Protein AF-A0A842XDJ3-F1 (afdb_monomer)

Sequence (202 aa):
MRFAGYLVPLVQSLPPLGVWTGLMTLPFATYLIMMFTNLPVNLTSALSEFFVPFLILEKTFVTIGLLILVYSVAYLRIKKKEGLVTSGPYRLVRHPQYLGMILSTLGFTSWSVWILNNTFGIGFLSPSQTIGVWFIELFAYTLFAHTEELFLSRSYGETFENYKSQVPLLIPFFKTNRKDLNVLVSILIPAILLFVLINVQV

pLDDT: mean 89.69, std 8.46, range [53.41, 97.94]

Solvent-accessible surface area (backbone atoms only — not comparable to full-atom values): 10673 Å² total; per-residue (Å²): 113,79,70,58,67,74,52,56,60,38,74,37,52,29,49,55,55,34,63,44,97,53,58,36,29,38,38,33,50,58,50,51,54,52,35,65,73,46,65,65,58,21,52,55,36,22,52,52,59,65,68,44,97,60,66,58,67,33,50,48,32,27,52,53,10,47,51,41,22,54,52,32,50,55,50,46,67,69,43,48,83,82,44,91,73,58,61,76,60,34,50,50,10,65,37,37,40,56,38,9,46,53,34,21,51,45,15,33,38,40,48,30,34,48,42,47,73,78,45,97,24,57,49,75,49,55,57,70,52,42,53,50,52,50,53,52,49,51,51,50,47,54,50,51,52,51,55,49,50,57,52,44,40,72,76,47,40,68,66,38,52,57,50,55,76,73,28,19,60,50,47,66,90,60,68,61,93,48,70,69,58,43,54,48,50,56,48,50,53,59,51,51,50,45,52,48,57,53,58,72,74,108

Structure (mmCIF, N/CA/C/O backbone):
data_AF-A0A842XDJ3-F1
#
_entry.id   AF-A0A842XDJ3-F1
#
loop_
_atom_site.group_PDB
_atom_site.id
_atom_site.type_symbol
_atom_site.label_atom_id
_atom_site.label_alt_id
_atom_site.label_comp_id
_atom_site.label_asym_id
_atom_site.label_entity_id
_atom_site.label_seq_id
_atom_site.pdbx_PDB_ins_code
_atom_site.Cartn_x
_atom_site.Cartn_y
_atom_site.Cartn_z
_atom_site.occupancy
_atom_site.B_iso_or_equiv
_atom_site.auth_seq_id
_atom_site.auth_comp_id
_atom_site.auth_asym_id
_atom_site.auth_atom_id
_atom_site.pdbx_PDB_model_num
ATOM 1 N N . MET A 1 1 ? 5.290 4.015 16.081 1.00 53.41 1 MET A N 1
ATOM 2 C CA . MET A 1 1 ? 5.106 2.943 15.073 1.00 53.41 1 MET A CA 1
ATOM 3 C C . MET A 1 1 ? 4.365 3.403 13.816 1.00 53.41 1 MET A C 1
ATOM 5 O O . MET A 1 1 ? 4.856 3.113 12.740 1.00 53.41 1 MET A O 1
ATOM 9 N N . ARG A 1 2 ? 3.272 4.186 13.900 1.00 61.12 2 ARG A N 1
ATOM 10 C CA . ARG A 1 2 ? 2.513 4.665 12.714 1.00 61.12 2 ARG A CA 1
ATOM 11 C C . ARG A 1 2 ? 3.337 5.308 11.592 1.00 61.12 2 ARG A C 1
ATOM 13 O O . ARG A 1 2 ? 3.051 5.058 10.432 1.00 61.12 2 ARG A O 1
ATOM 20 N N . PHE A 1 3 ? 4.348 6.111 11.929 1.00 63.91 3 PHE A N 1
ATOM 21 C CA . PHE A 1 3 ? 5.202 6.769 10.932 1.00 63.91 3 PHE A CA 1
ATOM 22 C C . PHE A 1 3 ? 6.067 5.792 10.128 1.00 63.91 3 PHE A C 1
ATOM 24 O O . PHE A 1 3 ? 6.252 6.011 8.939 1.00 63.91 3 PHE A O 1
ATOM 31 N N . ALA A 1 4 ? 6.533 4.696 10.737 1.00 73.75 4 ALA A N 1
ATOM 32 C CA . ALA A 1 4 ? 7.402 3.733 10.062 1.00 73.75 4 ALA A CA 1
ATOM 33 C C . ALA A 1 4 ? 6.695 3.048 8.881 1.00 73.75 4 ALA A C 1
ATOM 35 O O . ALA A 1 4 ? 7.299 2.868 7.832 1.00 73.75 4 ALA A O 1
ATOM 36 N N . GLY A 1 5 ? 5.393 2.759 9.007 1.00 76.38 5 GLY A N 1
ATOM 37 C CA . GLY A 1 5 ? 4.607 2.146 7.930 1.00 76.38 5 GLY A CA 1
ATOM 38 C C . GLY A 1 5 ? 4.506 2.993 6.657 1.00 76.38 5 GLY A C 1
ATOM 39 O O . GLY A 1 5 ? 4.431 2.438 5.565 1.00 76.38 5 GLY A O 1
ATOM 40 N N . TYR A 1 6 ? 4.550 4.323 6.770 1.00 82.38 6 TYR A N 1
ATOM 41 C CA . TYR A 1 6 ? 4.538 5.212 5.600 1.00 82.38 6 TYR A CA 1
ATOM 42 C C . TYR A 1 6 ? 5.900 5.312 4.909 1.00 82.38 6 TYR A C 1
ATOM 44 O O . TYR A 1 6 ? 5.962 5.748 3.767 1.00 82.38 6 TYR A O 1
ATOM 52 N N . LEU A 1 7 ? 6.976 4.910 5.590 1.00 85.56 7 LEU A N 1
ATOM 53 C CA . LEU A 1 7 ? 8.324 4.896 5.023 1.00 85.56 7 LEU A CA 1
ATOM 54 C C . LEU A 1 7 ? 8.622 3.596 4.274 1.00 85.56 7 LEU A C 1
ATOM 56 O O . LEU A 1 7 ? 9.519 3.583 3.444 1.00 85.56 7 LEU A O 1
ATOM 60 N N . VAL A 1 8 ? 7.874 2.521 4.543 1.00 87.25 8 VAL A N 1
ATOM 61 C CA . VAL A 1 8 ? 8.094 1.206 3.920 1.00 87.25 8 VAL A CA 1
ATOM 62 C C . VAL A 1 8 ? 8.135 1.263 2.389 1.00 87.25 8 VAL A C 1
ATOM 64 O O . VAL A 1 8 ? 9.105 0.752 1.846 1.00 87.25 8 VAL A O 1
ATOM 67 N N . PRO A 1 9 ? 7.222 1.944 1.669 1.00 87.25 9 PRO A N 1
ATOM 68 C CA . PRO A 1 9 ? 7.266 1.931 0.208 1.00 87.25 9 PRO A CA 1
ATOM 69 C C . PRO A 1 9 ? 8.468 2.675 -0.364 1.00 87.25 9 PRO A C 1
ATOM 71 O O . PRO A 1 9 ? 8.727 2.580 -1.553 1.00 87.25 9 PRO A O 1
ATOM 74 N N . LEU A 1 10 ? 9.205 3.456 0.436 1.00 86.81 10 LEU A N 1
ATOM 75 C CA . LEU A 1 10 ? 10.332 4.245 -0.064 1.00 86.81 10 LEU A CA 1
ATOM 76 C C . LEU A 1 10 ? 11.457 3.376 -0.642 1.00 86.81 10 LEU A C 1
ATOM 78 O O . LEU A 1 10 ? 12.214 3.859 -1.486 1.00 86.81 10 LEU A O 1
ATOM 82 N N . VAL A 1 11 ? 11.555 2.115 -0.207 1.00 85.44 11 VAL A N 1
ATOM 83 C CA . VAL A 1 11 ? 12.503 1.132 -0.751 1.00 85.44 11 VAL A CA 1
ATOM 84 C C . VAL A 1 11 ? 11.944 0.356 -1.946 1.00 85.44 11 VAL A C 1
ATOM 86 O O . VAL A 1 11 ? 12.688 -0.379 -2.594 1.00 85.44 11 VAL A O 1
ATOM 89 N N . GLN A 1 12 ? 10.657 0.524 -2.255 1.00 88.69 12 GLN A N 1
ATOM 90 C CA . GLN A 1 12 ? 9.998 -0.158 -3.355 1.00 88.69 12 GLN A CA 1
ATOM 91 C C . GLN A 1 12 ? 10.554 0.302 -4.703 1.00 88.69 12 GLN A C 1
ATOM 93 O O . GLN A 1 12 ? 10.873 1.476 -4.894 1.00 88.69 12 GLN A O 1
ATOM 98 N N . SER A 1 13 ? 10.616 -0.618 -5.662 1.00 86.25 13 SER A N 1
ATOM 99 C CA . SER A 1 13 ? 10.925 -0.302 -7.052 1.00 86.25 13 SER A CA 1
ATOM 100 C C . SER A 1 13 ? 9.701 0.282 -7.765 1.00 86.25 13 SER A C 1
ATOM 102 O O . SER A 1 13 ? 8.678 -0.394 -7.906 1.00 86.25 13 SER A O 1
ATOM 104 N N . LEU A 1 14 ? 9.813 1.524 -8.234 1.00 86.88 14 LEU A N 1
ATOM 105 C CA . LEU A 1 14 ? 8.808 2.176 -9.061 1.00 86.88 14 LEU A CA 1
ATOM 106 C C . LEU A 1 14 ? 9.125 2.078 -10.557 1.00 86.88 14 LEU A C 1
ATOM 108 O O . LEU A 1 14 ? 10.300 2.175 -10.940 1.00 86.88 14 LEU A O 1
ATOM 112 N N . PRO A 1 15 ? 8.074 1.976 -11.394 1.00 83.88 15 PRO A N 1
ATOM 113 C CA . PRO A 1 15 ? 8.208 2.099 -12.834 1.00 83.88 15 PRO A CA 1
ATOM 114 C C . PRO A 1 15 ? 8.639 3.528 -13.225 1.00 83.88 15 PRO A C 1
ATOM 116 O O . PRO A 1 15 ? 8.464 4.473 -12.444 1.00 83.88 15 PRO A O 1
ATOM 119 N N . PRO A 1 16 ? 9.192 3.699 -14.436 1.00 75.44 16 PRO A N 1
ATOM 120 C CA . PRO A 1 16 ? 9.552 4.991 -14.997 1.00 75.44 16 PRO A CA 1
ATOM 121 C C . PRO A 1 16 ? 8.271 5.775 -15.271 1.00 75.44 16 PRO A C 1
ATOM 123 O O . PRO A 1 16 ? 7.601 5.553 -16.269 1.00 75.44 16 PRO A O 1
ATOM 126 N N . LEU A 1 17 ? 7.883 6.617 -14.315 1.00 77.50 17 LEU A N 1
ATOM 127 C CA . LEU A 1 17 ? 6.675 7.437 -14.366 1.00 77.50 17 LEU A CA 1
ATOM 128 C C . LEU A 1 17 ? 7.057 8.900 -14.588 1.00 77.50 17 LEU A C 1
ATOM 130 O O . LEU A 1 17 ? 7.249 9.646 -13.632 1.00 77.50 17 LEU A O 1
ATOM 134 N N . GLY A 1 18 ? 7.210 9.317 -15.841 1.00 67.69 18 GLY A N 1
ATOM 135 C CA . GLY A 1 18 ? 7.363 10.707 -16.282 1.00 67.69 18 GLY A CA 1
ATOM 136 C C . GLY A 1 18 ? 8.657 11.421 -15.906 1.00 67.69 18 GLY A C 1
ATOM 137 O O . GLY A 1 18 ? 9.062 12.368 -16.577 1.00 67.69 18 GLY A O 1
ATOM 138 N N . VAL A 1 19 ? 9.321 10.986 -14.841 1.00 69.50 19 VAL A N 1
ATOM 139 C CA . VAL A 1 19 ? 10.596 11.524 -14.368 1.00 69.50 19 VAL A CA 1
ATOM 140 C C . VAL A 1 19 ? 11.719 11.217 -15.359 1.00 69.50 19 VAL A C 1
ATOM 142 O O . VAL A 1 19 ? 12.646 12.011 -15.513 1.00 69.50 19 VAL A O 1
ATOM 145 N N . TRP A 1 20 ? 11.635 10.078 -16.044 1.00 70.50 20 TRP A N 1
ATOM 146 C CA . TRP A 1 20 ? 12.474 9.773 -17.192 1.00 70.50 20 TRP A CA 1
ATOM 147 C C . TRP A 1 20 ? 11.760 8.775 -18.106 1.00 70.50 20 TRP A C 1
ATOM 149 O O . TRP A 1 20 ? 11.010 7.921 -17.647 1.00 70.50 20 TRP A O 1
ATOM 159 N N . THR A 1 21 ? 12.033 8.860 -19.402 1.00 59.50 21 THR A N 1
ATOM 160 C CA . THR A 1 21 ? 11.384 8.063 -20.455 1.00 59.50 21 THR A CA 1
ATOM 161 C C . THR A 1 21 ? 12.060 6.707 -20.704 1.00 59.50 21 THR A C 1
ATOM 163 O O . THR A 1 21 ? 11.901 6.105 -21.765 1.00 59.50 21 THR A O 1
ATOM 166 N N . GLY A 1 22 ? 12.886 6.234 -19.770 1.00 59.31 22 GLY A N 1
ATOM 167 C CA . GLY A 1 22 ? 13.717 5.044 -19.950 1.00 59.31 22 GLY A CA 1
ATOM 168 C C . GLY A 1 22 ? 13.101 3.800 -19.328 1.00 59.31 22 GLY A C 1
ATOM 1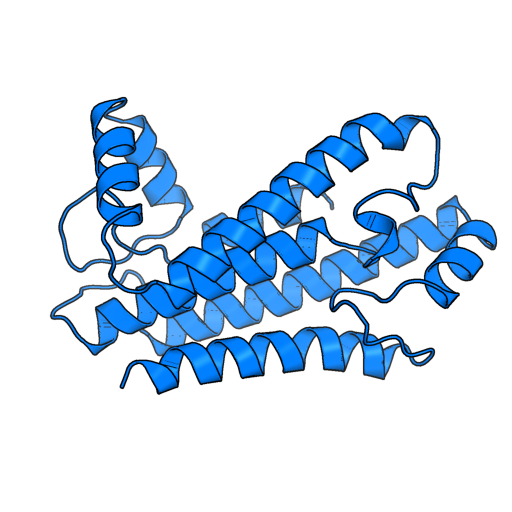69 O O . GLY A 1 22 ? 12.313 3.879 -18.402 1.00 59.31 22 GLY A O 1
ATOM 170 N N . LEU A 1 23 ? 13.541 2.628 -19.769 1.00 64.19 23 LEU A N 1
ATOM 171 C CA . LEU A 1 23 ? 13.050 1.322 -19.315 1.00 64.19 23 LEU A CA 1
ATOM 172 C C . LEU A 1 23 ? 13.548 0.920 -17.910 1.00 64.19 23 LEU A C 1
ATOM 174 O O . LEU A 1 23 ? 13.589 -0.255 -17.565 1.00 64.19 23 LEU A O 1
ATOM 178 N N . MET A 1 24 ? 14.018 1.870 -17.106 1.00 73.88 24 MET A N 1
ATOM 179 C CA . MET A 1 24 ? 14.641 1.540 -15.827 1.00 73.88 24 MET A CA 1
ATOM 180 C C . MET A 1 24 ? 13.575 1.404 -14.730 1.00 73.88 24 MET A C 1
ATOM 182 O O . MET A 1 24 ? 12.432 1.820 -14.909 1.00 73.88 24 MET A O 1
ATOM 186 N N . THR A 1 25 ? 13.948 0.910 -13.559 1.00 83.50 25 THR A N 1
ATOM 187 C CA . THR A 1 25 ? 13.126 1.068 -12.351 1.00 83.50 25 THR A CA 1
ATOM 188 C C . THR A 1 25 ? 13.978 1.656 -11.237 1.00 83.50 25 THR A C 1
ATOM 190 O O . THR A 1 25 ? 15.181 1.396 -11.174 1.00 83.50 25 THR A O 1
ATOM 193 N N . LEU A 1 26 ? 13.382 2.466 -10.360 1.00 85.12 26 LEU A N 1
ATOM 194 C CA . LEU A 1 26 ? 14.111 3.200 -9.318 1.00 85.12 26 LEU A CA 1
ATOM 195 C C . LEU A 1 26 ? 13.483 3.000 -7.936 1.00 85.12 26 LEU A C 1
ATOM 197 O O . LEU A 1 26 ? 12.271 2.811 -7.849 1.00 85.12 26 LEU A O 1
ATOM 201 N N . PRO A 1 27 ? 14.263 3.090 -6.842 1.00 88.19 27 PRO A N 1
ATOM 202 C CA . PRO A 1 27 ? 13.694 3.186 -5.503 1.00 88.19 27 PRO A CA 1
ATOM 203 C C . PRO A 1 27 ? 12.720 4.365 -5.411 1.00 88.19 27 PRO A C 1
ATOM 205 O O . PRO A 1 27 ? 13.050 5.474 -5.848 1.00 88.19 27 PRO A O 1
ATOM 208 N N . PHE A 1 28 ? 11.560 4.176 -4.785 1.00 88.19 28 PHE A N 1
ATOM 209 C CA . PHE A 1 28 ? 10.536 5.215 -4.676 1.00 88.19 28 PHE A CA 1
ATOM 210 C C . PHE A 1 28 ? 11.077 6.504 -4.034 1.00 88.19 28 PHE A C 1
ATOM 212 O O . PHE A 1 28 ? 10.764 7.601 -4.492 1.00 88.19 28 PHE A O 1
ATOM 219 N N . ALA A 1 29 ? 11.965 6.404 -3.039 1.00 87.12 29 ALA A N 1
ATOM 220 C CA . ALA A 1 29 ? 12.640 7.573 -2.467 1.00 87.12 29 ALA A CA 1
ATOM 221 C C . ALA A 1 29 ? 13.355 8.426 -3.529 1.00 87.12 29 ALA A C 1
ATOM 223 O O . ALA A 1 29 ? 13.205 9.648 -3.559 1.00 87.12 29 ALA A O 1
ATOM 224 N N . THR A 1 30 ? 14.114 7.779 -4.415 1.00 86.12 30 THR A N 1
ATOM 225 C CA . THR A 1 30 ? 14.860 8.469 -5.475 1.00 86.12 30 THR A CA 1
ATOM 226 C C . THR A 1 30 ? 13.928 9.037 -6.537 1.00 86.12 30 THR A C 1
ATOM 228 O O . THR A 1 30 ? 14.114 10.176 -6.957 1.00 86.12 30 THR A O 1
ATOM 231 N N . TYR A 1 31 ? 12.867 8.302 -6.885 1.00 88.44 31 TYR A N 1
ATOM 232 C CA . TYR A 1 31 ? 11.817 8.788 -7.772 1.00 88.44 31 TYR A CA 1
ATOM 233 C C . TYR A 1 31 ? 11.172 10.069 -7.236 1.00 88.44 31 TYR A C 1
ATOM 235 O O . TYR A 1 31 ? 11.008 11.024 -7.987 1.00 88.44 31 TYR A O 1
ATOM 243 N N . LEU A 1 32 ? 10.851 10.130 -5.937 1.00 88.44 32 LEU A N 1
ATOM 244 C CA . LEU A 1 32 ? 10.284 11.336 -5.332 1.00 88.44 32 LEU A CA 1
ATOM 245 C C . LEU A 1 32 ? 11.253 12.512 -5.421 1.00 88.44 32 LEU A C 1
ATOM 247 O O . LEU A 1 32 ? 10.845 13.591 -5.833 1.00 88.44 32 LEU A O 1
ATOM 251 N N . ILE A 1 33 ? 12.532 12.312 -5.092 1.00 88.69 33 ILE A N 1
ATOM 252 C CA . ILE A 1 33 ? 13.540 13.376 -5.211 1.00 88.69 33 ILE A CA 1
ATOM 253 C C . ILE A 1 33 ? 13.553 13.921 -6.638 1.00 88.69 33 ILE A C 1
ATOM 255 O O . ILE A 1 33 ? 13.407 15.125 -6.830 1.00 88.69 33 ILE A O 1
ATOM 259 N N . MET A 1 34 ? 13.653 13.038 -7.632 1.00 87.50 34 MET A N 1
ATOM 260 C CA . MET A 1 34 ? 13.671 13.436 -9.035 1.00 87.50 34 MET A CA 1
ATOM 261 C C . MET A 1 34 ? 12.347 14.068 -9.487 1.00 87.50 34 MET A C 1
ATOM 263 O O . MET A 1 34 ? 12.364 15.016 -10.259 1.00 87.50 34 MET A O 1
ATOM 267 N N . MET A 1 35 ? 11.194 13.623 -8.984 1.00 88.31 35 MET A N 1
ATOM 268 C CA . MET A 1 35 ? 9.903 14.263 -9.254 1.00 88.31 35 MET A CA 1
ATOM 269 C C . MET A 1 35 ? 9.929 15.747 -8.867 1.00 88.31 35 MET A C 1
ATOM 271 O O . MET A 1 35 ? 9.471 16.590 -9.635 1.00 88.31 35 MET A O 1
ATOM 275 N N . PHE A 1 36 ? 10.517 16.074 -7.712 1.00 89.50 36 PHE A N 1
ATOM 276 C CA . PHE A 1 36 ? 10.581 17.443 -7.202 1.00 89.50 36 PHE A CA 1
ATOM 277 C C . PHE A 1 36 ? 11.677 18.313 -7.835 1.00 89.50 36 PHE A C 1
ATOM 279 O O . PHE A 1 36 ? 11.596 19.533 -7.699 1.00 89.50 36 PHE A O 1
ATOM 286 N N . THR A 1 37 ? 12.674 17.750 -8.533 1.00 89.94 37 THR A N 1
ATOM 287 C CA . THR A 1 37 ? 13.761 18.565 -9.113 1.00 89.94 37 THR A CA 1
ATOM 288 C C . THR A 1 37 ? 13.304 19.446 -10.273 1.00 89.94 37 THR A C 1
ATOM 290 O O . THR A 1 37 ? 13.791 20.564 -10.390 1.00 89.94 37 THR A O 1
ATOM 293 N N . ASN A 1 38 ? 12.364 18.978 -11.102 1.00 87.38 38 ASN A N 1
ATOM 294 C CA . ASN A 1 38 ? 11.891 19.694 -12.295 1.00 87.38 38 ASN A CA 1
ATOM 295 C C . ASN A 1 38 ? 10.358 19.775 -12.348 1.00 87.38 38 ASN A C 1
ATOM 297 O O . ASN A 1 38 ? 9.719 19.398 -13.335 1.00 87.38 38 ASN A O 1
ATOM 301 N N . LEU A 1 39 ? 9.739 20.270 -11.277 1.00 87.31 39 LEU A N 1
ATOM 302 C CA . LEU A 1 39 ? 8.317 20.616 -11.309 1.00 87.31 39 LEU A CA 1
ATOM 303 C C . LEU A 1 39 ? 8.078 21.906 -12.121 1.00 87.31 39 LEU A C 1
ATOM 305 O O . LEU A 1 39 ? 8.886 22.829 -12.032 1.00 87.31 39 LEU A O 1
ATOM 309 N N . PRO A 1 40 ? 6.970 22.015 -12.885 1.00 90.56 40 PRO A N 1
ATOM 310 C CA . PRO A 1 40 ? 5.861 21.060 -12.995 1.00 90.56 40 PRO A CA 1
ATOM 311 C C . PRO A 1 40 ? 6.055 19.970 -14.064 1.00 90.56 40 PRO A C 1
ATOM 313 O O . PRO A 1 40 ? 5.217 19.078 -14.161 1.00 90.56 40 PRO A O 1
ATOM 316 N N . VAL A 1 41 ? 7.135 20.025 -14.850 1.00 88.94 41 VAL A N 1
ATOM 317 C CA . VAL A 1 41 ? 7.346 19.178 -16.039 1.00 88.94 41 VAL A CA 1
ATOM 318 C C . VAL A 1 41 ? 7.275 17.687 -15.704 1.00 88.94 41 VAL A C 1
ATOM 320 O O . VAL A 1 41 ? 6.526 16.958 -16.353 1.00 88.94 41 VAL A O 1
ATOM 323 N N . ASN A 1 42 ? 7.971 17.251 -14.650 1.00 88.94 42 ASN A N 1
ATOM 324 C CA . ASN A 1 42 ? 7.990 15.841 -14.236 1.00 88.94 42 ASN A CA 1
ATOM 325 C C . ASN A 1 42 ? 6.616 15.333 -13.778 1.00 88.94 42 ASN A C 1
ATOM 327 O O . ASN A 1 42 ? 6.283 14.163 -13.953 1.00 88.94 42 ASN A O 1
ATOM 331 N N . LEU A 1 43 ? 5.795 16.213 -13.198 1.00 88.56 43 LEU A N 1
ATOM 332 C CA . LEU A 1 43 ? 4.441 15.852 -12.796 1.00 88.56 43 LEU A CA 1
ATOM 333 C C . LEU A 1 43 ? 3.534 15.722 -14.019 1.00 88.56 43 LEU A C 1
ATOM 335 O O . LEU A 1 43 ? 2.749 14.781 -14.100 1.00 88.56 43 LEU A O 1
ATOM 339 N N . THR A 1 44 ? 3.636 16.642 -14.981 1.00 89.62 44 THR A N 1
ATOM 340 C CA . THR A 1 44 ? 2.804 16.581 -16.188 1.00 89.62 44 THR A CA 1
ATOM 341 C C . THR A 1 44 ? 3.143 15.374 -17.054 1.00 89.62 44 THR A C 1
ATOM 343 O O . THR A 1 44 ? 2.226 14.750 -17.582 1.00 89.62 44 THR A O 1
ATOM 346 N N . SER A 1 45 ? 4.423 15.006 -17.157 1.00 88.50 45 SER A N 1
ATOM 347 C CA . SER A 1 45 ? 4.843 13.780 -17.843 1.00 88.50 45 SER A CA 1
ATOM 348 C C . SER A 1 45 ? 4.398 12.521 -17.097 1.00 88.50 45 SER A C 1
ATOM 350 O O . SER A 1 45 ? 3.914 11.580 -17.717 1.00 88.50 45 SER A O 1
ATOM 352 N N . ALA A 1 46 ? 4.479 12.497 -15.762 1.00 88.19 46 ALA A N 1
ATOM 353 C CA . ALA A 1 46 ? 4.047 11.326 -14.998 1.00 88.19 46 ALA A CA 1
ATOM 354 C C . ALA A 1 46 ? 2.543 11.098 -15.134 1.00 88.19 46 ALA A C 1
ATOM 356 O O . ALA A 1 46 ? 2.094 9.966 -15.295 1.00 88.19 46 ALA A O 1
ATOM 357 N N . LEU A 1 47 ? 1.760 12.180 -15.114 1.00 89.50 47 LEU A N 1
ATOM 358 C CA . LEU A 1 47 ? 0.326 12.113 -15.361 1.00 89.50 47 LEU A CA 1
ATOM 359 C C . LEU A 1 47 ? 0.030 11.653 -16.790 1.00 89.50 47 LEU A C 1
ATOM 361 O O . LEU A 1 47 ? -0.804 10.768 -16.965 1.00 89.50 47 LEU A O 1
ATOM 365 N N . SER A 1 48 ? 0.706 12.200 -17.805 1.00 88.75 48 SER A N 1
ATOM 366 C CA . SER A 1 48 ? 0.452 11.797 -19.191 1.00 88.75 48 SER A CA 1
ATOM 367 C C . SER A 1 48 ? 0.746 10.311 -19.414 1.00 88.75 48 SER A C 1
ATOM 369 O O . SER A 1 48 ? -0.106 9.613 -19.957 1.00 88.75 48 SER A O 1
ATOM 371 N N . GLU A 1 49 ? 1.876 9.798 -18.919 1.00 87.12 49 GLU A N 1
ATOM 372 C CA . GLU A 1 49 ? 2.235 8.374 -18.987 1.00 87.12 49 GLU A CA 1
ATOM 373 C C . GLU A 1 49 ? 1.271 7.485 -18.196 1.00 87.12 49 GLU A C 1
ATOM 375 O O . GLU A 1 49 ? 0.891 6.394 -18.643 1.00 87.12 49 GLU A O 1
ATOM 380 N N . PHE A 1 50 ? 0.817 7.960 -17.034 1.00 88.50 50 PHE A N 1
ATOM 381 C CA . PHE A 1 50 ? -0.180 7.254 -16.243 1.00 88.50 50 PHE A CA 1
ATOM 382 C C . PHE A 1 50 ? -1.501 7.103 -17.011 1.00 88.50 50 PHE A C 1
ATOM 384 O O . PHE A 1 50 ? -2.091 6.027 -16.985 1.00 88.50 50 PHE A O 1
ATOM 391 N N . PHE A 1 51 ? -1.935 8.107 -17.775 1.00 88.19 51 PHE A N 1
ATOM 392 C CA . PHE A 1 51 ? -3.189 8.045 -18.537 1.00 88.19 51 PHE A CA 1
ATOM 393 C C . PHE A 1 51 ? -3.092 7.357 -19.909 1.00 88.19 51 PHE A C 1
ATOM 395 O O . PHE A 1 51 ? -4.123 7.148 -20.549 1.00 88.19 51 PHE A O 1
ATOM 402 N N . VAL A 1 52 ? -1.903 6.935 -20.357 1.00 87.38 52 VAL A N 1
ATOM 403 C CA . VAL A 1 52 ? -1.775 6.077 -21.552 1.00 87.38 52 VAL A CA 1
ATOM 404 C C . VAL A 1 52 ? -2.548 4.762 -21.327 1.00 87.38 52 VAL A C 1
ATOM 406 O O . VAL A 1 52 ? -2.377 4.156 -20.265 1.00 87.38 52 VAL A O 1
ATOM 409 N N . PRO A 1 53 ? -3.364 4.275 -22.289 1.00 86.12 53 PRO A N 1
ATOM 410 C CA . PRO A 1 53 ? -4.189 3.067 -22.146 1.00 86.12 53 PRO A CA 1
ATOM 411 C C . PRO A 1 53 ? -3.359 1.777 -22.275 1.00 86.12 53 PRO A C 1
ATOM 413 O O . PRO A 1 53 ? -3.594 0.927 -23.127 1.00 86.12 53 PRO A O 1
ATOM 416 N N . PHE A 1 54 ? -2.356 1.650 -21.419 1.00 86.50 54 PHE A N 1
ATOM 417 C CA . PHE A 1 54 ? -1.414 0.546 -21.338 1.00 86.50 54 PHE A CA 1
ATOM 418 C C . PHE A 1 54 ? -1.218 0.180 -19.863 1.00 86.50 54 PHE A C 1
ATOM 420 O O . PHE A 1 54 ? -1.159 1.091 -19.031 1.00 86.50 54 PHE A O 1
ATOM 427 N N . LEU A 1 55 ? -1.150 -1.121 -19.544 1.00 88.81 55 LEU A N 1
ATOM 428 C CA . LEU A 1 55 ? -1.130 -1.645 -18.165 1.00 88.81 55 LEU A CA 1
ATOM 429 C C . LEU A 1 55 ? -2.277 -1.091 -17.299 1.00 88.81 55 LEU A C 1
ATOM 431 O O . LEU A 1 55 ? -2.099 -0.519 -16.220 1.00 88.81 55 LEU A O 1
ATOM 435 N N . ILE A 1 56 ? -3.495 -1.206 -17.8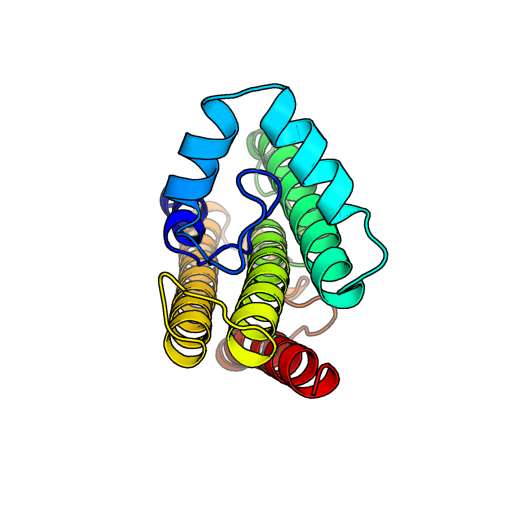38 1.00 91.69 56 ILE A N 1
ATOM 436 C CA . ILE A 1 56 ? -4.709 -0.625 -17.251 1.00 91.69 56 ILE A CA 1
ATOM 437 C C . ILE A 1 56 ? -5.030 -1.270 -15.897 1.00 91.69 56 ILE A C 1
ATOM 439 O O . ILE A 1 56 ? -5.475 -0.572 -14.984 1.00 91.69 56 ILE A O 1
ATOM 443 N N . LEU A 1 57 ? -4.798 -2.578 -15.741 1.00 93.12 57 LEU A N 1
ATOM 444 C CA . LEU A 1 57 ? -5.081 -3.287 -14.491 1.00 93.12 57 LEU A CA 1
ATOM 445 C C . LEU A 1 57 ? -4.185 -2.768 -13.362 1.00 93.12 57 LEU A C 1
ATOM 447 O O . LEU A 1 57 ? -4.676 -2.415 -12.294 1.00 93.12 57 LEU A O 1
ATOM 451 N N . GLU A 1 58 ? -2.892 -2.624 -13.627 1.00 93.50 58 GLU A N 1
ATOM 452 C CA . GLU A 1 58 ? -1.865 -2.179 -12.682 1.00 93.50 58 GLU A CA 1
ATOM 453 C C . GLU A 1 58 ? -2.178 -0.762 -12.221 1.00 93.50 58 GLU A C 1
ATOM 455 O O . GLU A 1 58 ? -2.244 -0.487 -11.023 1.00 93.50 58 GLU A O 1
ATOM 460 N N . LYS A 1 59 ? -2.463 0.124 -13.179 1.00 92.81 59 LYS A N 1
ATOM 461 C CA . LYS A 1 59 ? -2.866 1.507 -12.918 1.00 92.81 59 LYS A CA 1
ATOM 462 C C . LYS A 1 59 ? -4.163 1.578 -12.125 1.00 92.81 59 LYS A C 1
ATOM 464 O O . LYS A 1 59 ? -4.263 2.385 -11.206 1.00 92.81 59 LYS A O 1
ATOM 469 N N . THR A 1 60 ? -5.121 0.697 -12.405 1.00 95.19 60 THR A N 1
ATOM 470 C CA . THR A 1 60 ? -6.368 0.605 -11.634 1.00 95.19 60 THR A CA 1
ATOM 471 C C . THR A 1 60 ? -6.086 0.231 -10.178 1.00 95.19 60 THR A C 1
ATOM 473 O O . THR A 1 60 ? -6.594 0.894 -9.272 1.00 95.19 60 THR A O 1
ATOM 476 N N . PHE A 1 61 ? -5.231 -0.767 -9.929 1.00 96.38 61 PHE A N 1
ATOM 477 C CA . PHE A 1 61 ? -4.804 -1.132 -8.574 1.00 96.38 61 PHE A CA 1
ATOM 478 C C . PHE A 1 61 ? -4.081 0.020 -7.866 1.00 96.38 61 PHE A C 1
ATOM 480 O O . PHE A 1 61 ? -4.411 0.321 -6.716 1.00 96.38 61 PHE A O 1
ATOM 487 N N . VAL A 1 62 ? -3.171 0.712 -8.562 1.00 95.75 62 VAL A N 1
ATOM 488 C CA . VAL A 1 62 ? -2.481 1.904 -8.044 1.00 95.75 62 VAL A CA 1
ATOM 489 C C . VAL A 1 62 ? -3.480 2.992 -7.656 1.00 95.75 62 VAL A C 1
ATOM 491 O O . VAL A 1 62 ? -3.456 3.476 -6.526 1.00 95.75 62 VAL A O 1
ATOM 494 N N . THR A 1 63 ? -4.396 3.366 -8.551 1.00 95.81 63 THR A N 1
ATOM 495 C CA . THR A 1 63 ? -5.375 4.429 -8.293 1.00 95.81 63 THR A CA 1
ATOM 496 C C . THR A 1 63 ? -6.318 4.063 -7.151 1.00 95.81 63 THR A C 1
ATOM 498 O O . THR A 1 63 ? -6.498 4.864 -6.235 1.00 95.81 63 THR A O 1
ATOM 501 N N . ILE A 1 64 ? -6.901 2.860 -7.162 1.00 97.31 64 ILE A N 1
ATOM 502 C CA . ILE A 1 64 ? -7.815 2.411 -6.101 1.00 97.31 64 ILE A CA 1
ATOM 503 C C . ILE A 1 64 ? -7.086 2.365 -4.756 1.00 97.31 64 ILE A C 1
ATOM 505 O O . ILE A 1 64 ? -7.604 2.871 -3.759 1.00 97.31 64 ILE A O 1
ATOM 509 N N . GLY A 1 65 ? -5.874 1.807 -4.726 1.00 97.44 65 GLY A N 1
ATOM 510 C CA . GLY A 1 65 ? -5.055 1.741 -3.522 1.00 97.44 65 GLY A CA 1
ATOM 511 C C . GLY A 1 65 ? -4.758 3.128 -2.947 1.00 97.44 65 GLY A C 1
ATOM 512 O O . GLY A 1 65 ? -4.984 3.359 -1.755 1.00 97.44 65 GLY A O 1
ATOM 513 N N . LEU A 1 66 ? -4.338 4.074 -3.793 1.00 95.94 66 LEU A N 1
ATOM 514 C CA . LEU A 1 66 ? -4.033 5.444 -3.381 1.00 95.94 66 LEU A CA 1
ATOM 515 C C . LEU A 1 66 ? -5.279 6.180 -2.881 1.00 95.94 66 LEU A C 1
ATOM 517 O O . LEU A 1 66 ? -5.212 6.866 -1.860 1.00 95.94 66 LEU A O 1
ATOM 521 N N . LEU A 1 67 ? -6.427 6.010 -3.540 1.00 97.94 67 LEU A N 1
ATOM 522 C CA . LEU A 1 67 ? -7.690 6.605 -3.096 1.00 97.94 67 LEU A CA 1
ATOM 523 C C . LEU A 1 67 ? -8.112 6.068 -1.725 1.00 97.94 67 LEU A C 1
ATOM 525 O O . LEU A 1 67 ? -8.442 6.858 -0.837 1.00 97.94 67 LEU A O 1
ATOM 529 N N . ILE A 1 68 ? -8.047 4.747 -1.520 1.00 97.75 68 ILE A N 1
ATOM 530 C CA . ILE A 1 68 ? -8.338 4.118 -0.223 1.00 97.75 68 ILE A CA 1
ATOM 531 C C . ILE A 1 68 ? -7.389 4.657 0.848 1.00 97.75 68 ILE A C 1
ATOM 533 O O . ILE A 1 68 ? -7.842 5.023 1.935 1.00 97.75 68 ILE A O 1
ATOM 537 N N . LEU A 1 69 ? -6.091 4.732 0.550 1.00 96.56 69 LEU A N 1
ATOM 538 C CA . LEU A 1 69 ? -5.074 5.240 1.465 1.00 96.56 69 LEU A CA 1
ATOM 539 C C . LEU A 1 69 ? -5.370 6.683 1.883 1.00 96.56 69 LEU A C 1
ATOM 541 O O . LEU A 1 69 ? -5.495 6.962 3.077 1.00 96.56 69 LEU A O 1
ATOM 545 N N . VAL A 1 70 ? -5.497 7.592 0.91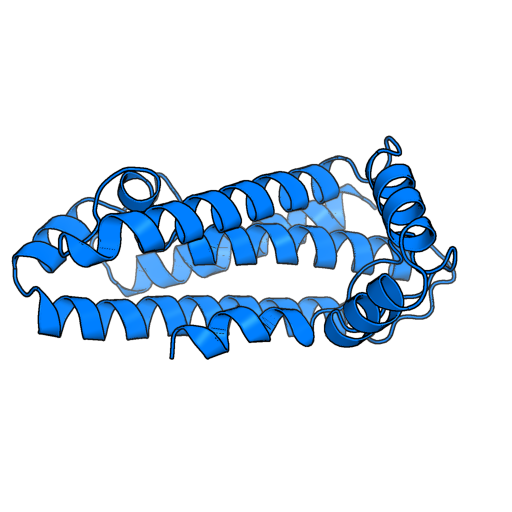4 1.00 96.56 70 VAL A N 1
ATOM 546 C CA . VAL A 1 70 ? -5.697 9.025 1.166 1.00 96.56 70 VAL A CA 1
ATOM 547 C C . VAL A 1 70 ? -6.992 9.251 1.936 1.00 96.56 70 VAL A C 1
ATOM 549 O O . VAL A 1 70 ? -6.980 9.936 2.962 1.00 96.56 70 VAL A O 1
ATOM 552 N N . TYR A 1 71 ? -8.087 8.621 1.504 1.00 97.56 71 TYR A N 1
ATOM 553 C CA . TYR A 1 71 ? -9.376 8.727 2.180 1.00 97.56 71 TYR A CA 1
ATOM 554 C C . TYR A 1 71 ? -9.303 8.218 3.624 1.00 97.56 71 TYR A C 1
ATOM 556 O O . TYR A 1 71 ? -9.732 8.910 4.546 1.00 97.56 71 TYR A O 1
ATOM 564 N N . SER A 1 72 ? -8.697 7.049 3.846 1.00 96.56 72 SER A N 1
ATOM 565 C CA . SER A 1 72 ? -8.575 6.446 5.178 1.00 96.56 72 SER A CA 1
ATOM 566 C C . SER A 1 72 ? -7.734 7.287 6.125 1.00 96.56 72 SER A C 1
ATOM 568 O O . SER A 1 72 ? -8.126 7.510 7.270 1.00 96.56 72 SER A O 1
ATOM 570 N N . VAL A 1 73 ? -6.595 7.797 5.649 1.00 95.44 73 VAL A N 1
ATOM 571 C CA . VAL A 1 73 ? -5.707 8.643 6.450 1.00 95.44 73 VAL A CA 1
ATOM 572 C C . VAL A 1 73 ? -6.386 9.966 6.790 1.00 95.44 73 VAL A C 1
ATOM 574 O O . VAL A 1 73 ? -6.361 10.371 7.954 1.00 95.44 73 VAL A O 1
ATOM 577 N N . ALA A 1 74 ? -7.018 10.625 5.815 1.00 96.44 74 ALA A N 1
ATOM 578 C CA . ALA A 1 74 ? -7.747 11.870 6.041 1.00 96.44 74 ALA A CA 1
ATOM 579 C C . ALA A 1 74 ? -8.893 11.669 7.044 1.00 96.44 74 ALA A C 1
ATOM 581 O O . ALA A 1 74 ? -8.989 12.401 8.033 1.00 96.44 74 ALA A O 1
ATOM 582 N N . TYR A 1 75 ? -9.697 10.621 6.846 1.00 96.56 75 TYR A N 1
ATOM 583 C CA . TYR A 1 75 ? -10.810 10.278 7.727 1.00 96.56 75 TYR A CA 1
ATOM 584 C C . TYR A 1 75 ? -10.337 9.996 9.157 1.00 96.56 75 TYR A C 1
ATOM 586 O O . TYR A 1 75 ? -10.872 10.557 10.115 1.00 96.56 75 TYR A O 1
ATOM 594 N N . LEU A 1 76 ? -9.279 9.191 9.314 1.00 95.00 76 LEU A N 1
ATOM 595 C CA . LEU A 1 76 ? -8.688 8.904 10.618 1.00 95.00 76 LEU A CA 1
ATOM 596 C C . LEU A 1 76 ? -8.188 10.177 11.296 1.00 95.00 76 LEU A C 1
ATOM 598 O O . LEU A 1 76 ? -8.409 10.350 12.490 1.00 95.00 76 LEU A O 1
ATOM 602 N N . ARG A 1 77 ? -7.517 11.081 10.571 1.00 94.19 77 ARG A N 1
ATOM 603 C CA . ARG A 1 77 ? -7.011 12.328 11.166 1.00 94.19 77 ARG A CA 1
ATOM 604 C C . ARG A 1 77 ? -8.128 13.213 11.706 1.00 94.19 77 ARG A C 1
ATOM 606 O O . ARG A 1 77 ? -7.951 13.789 12.776 1.00 94.19 77 ARG A O 1
ATOM 613 N N . ILE A 1 78 ? -9.254 13.290 10.999 1.00 95.06 78 ILE A N 1
ATOM 614 C CA . ILE A 1 78 ? -10.418 14.072 11.426 1.00 95.06 78 ILE A CA 1
ATOM 615 C C . ILE A 1 78 ? -11.084 13.416 12.642 1.00 95.06 78 ILE A C 1
ATOM 617 O O . ILE A 1 78 ? -11.325 14.081 13.646 1.00 95.06 78 ILE A O 1
ATOM 621 N N . LYS A 1 79 ? -11.329 12.101 12.585 1.00 94.94 79 LYS A N 1
ATOM 622 C CA . LYS A 1 79 ? -12.154 11.389 13.574 1.00 94.94 79 LYS A CA 1
ATOM 623 C C . LYS A 1 79 ? -11.416 10.866 14.799 1.00 94.94 79 LYS A C 1
ATOM 625 O O . LYS A 1 79 ? -12.044 10.601 15.815 1.00 94.94 79 LYS A O 1
ATOM 630 N N . LYS A 1 80 ? -10.084 10.778 14.770 1.00 90.25 80 LYS A N 1
ATOM 631 C CA . LYS A 1 80 ? -9.293 10.224 15.884 1.00 90.25 80 LYS A CA 1
ATOM 632 C C . LYS A 1 80 ? -9.485 10.963 17.216 1.00 90.25 80 LYS A C 1
ATOM 634 O O . LYS A 1 80 ? -9.311 10.351 18.265 1.00 90.25 80 LYS A O 1
ATOM 639 N N . LYS A 1 81 ? -9.816 12.260 17.199 1.00 90.62 81 LYS A N 1
ATOM 640 C CA . LYS A 1 81 ? -10.054 13.040 18.429 1.00 90.62 81 LYS A CA 1
ATOM 641 C C . LYS A 1 81 ? -11.334 12.623 19.165 1.00 90.62 81 LYS A C 1
ATOM 643 O O . LYS A 1 81 ? -11.435 12.864 20.359 1.00 90.62 81 LYS A O 1
ATOM 648 N N . GLU A 1 82 ? -12.272 11.988 18.465 1.00 90.56 82 GLU A N 1
ATOM 649 C CA . GLU A 1 82 ? -13.564 11.539 19.001 1.00 90.56 82 GLU A CA 1
ATOM 650 C C . GLU A 1 82 ? -13.469 10.153 19.676 1.00 90.56 82 GLU A C 1
ATOM 652 O O . GLU A 1 82 ? -14.442 9.684 20.256 1.00 90.56 82 GLU A O 1
ATOM 657 N N . GLY A 1 83 ? -12.303 9.491 19.628 1.00 92.62 83 GLY A N 1
ATOM 658 C CA . GLY A 1 83 ? -12.076 8.171 20.222 1.00 92.62 83 GLY A CA 1
ATOM 659 C C . GLY A 1 83 ? -11.780 7.085 19.184 1.00 92.62 83 GLY A C 1
ATOM 660 O O . GLY A 1 83 ? -11.081 7.325 18.195 1.00 92.62 83 GLY A O 1
ATOM 661 N N . LEU A 1 84 ? -12.264 5.863 19.439 1.00 95.25 84 LEU A N 1
ATOM 662 C CA . LEU A 1 84 ? -12.073 4.728 18.535 1.00 95.25 84 LEU A CA 1
ATOM 663 C C . LEU A 1 84 ? -12.859 4.952 17.234 1.00 95.25 84 LEU A C 1
ATOM 665 O O . LEU A 1 84 ? -14.084 5.033 17.242 1.00 95.25 84 LEU A O 1
ATOM 669 N N . VAL A 1 85 ? -12.152 5.014 16.105 1.00 96.56 85 VAL A N 1
ATOM 670 C CA . VAL A 1 85 ? -12.763 5.234 14.787 1.00 96.56 85 VAL A CA 1
ATOM 671 C C . VAL A 1 85 ? -13.217 3.902 14.192 1.00 96.56 85 VAL A C 1
ATOM 673 O O . VAL A 1 85 ? -12.388 3.077 13.819 1.00 96.56 85 VAL A O 1
ATOM 676 N N . THR A 1 86 ? -14.532 3.710 14.081 1.00 96.50 86 THR A N 1
ATOM 677 C CA . THR A 1 86 ? -15.168 2.482 13.553 1.00 96.50 86 THR A CA 1
ATOM 678 C C . THR A 1 86 ? -16.072 2.737 12.339 1.00 96.50 86 THR A C 1
ATOM 680 O O . THR A 1 86 ? -16.697 1.823 11.807 1.00 96.50 86 THR A O 1
ATOM 683 N N . SER A 1 87 ? -16.159 3.991 11.891 1.00 95.75 87 SER A N 1
ATOM 684 C CA . SER A 1 87 ? -17.033 4.450 10.808 1.00 95.75 87 SER A CA 1
ATOM 685 C C . SER A 1 87 ? -16.252 4.802 9.535 1.00 95.75 87 SER A C 1
ATOM 687 O O . SER A 1 87 ? -15.020 4.805 9.514 1.00 95.75 87 SER A O 1
ATOM 689 N N . GLY A 1 88 ? -16.971 5.082 8.444 1.00 94.94 88 GLY A N 1
ATOM 690 C CA . GLY A 1 88 ? -16.359 5.377 7.146 1.00 94.94 88 GLY A CA 1
ATOM 691 C C . GLY A 1 88 ? -15.596 4.161 6.594 1.00 94.94 88 GLY A C 1
ATOM 692 O O . GLY A 1 88 ? -16.154 3.059 6.600 1.00 94.94 88 GLY A O 1
ATOM 693 N N . PRO A 1 89 ? -14.334 4.310 6.146 1.00 96.00 89 PRO A N 1
ATOM 694 C CA . PRO A 1 89 ? -13.562 3.196 5.589 1.00 96.00 89 PRO A CA 1
ATOM 695 C C . PRO A 1 89 ? -13.245 2.122 6.642 1.00 96.00 89 PRO A C 1
ATOM 697 O O . PRO A 1 89 ? -13.140 0.944 6.306 1.00 96.00 89 PRO A O 1
ATOM 700 N N . TYR A 1 90 ? -13.189 2.507 7.923 1.00 96.69 90 TYR A N 1
ATOM 701 C CA . TYR A 1 90 ? -12.962 1.599 9.052 1.00 96.69 90 TYR A CA 1
ATOM 702 C C . TYR A 1 90 ? -14.151 0.665 9.323 1.00 96.69 90 TYR A C 1
ATOM 704 O O . TYR A 1 90 ? -14.009 -0.332 10.013 1.00 96.69 90 TYR A O 1
ATOM 712 N N . ARG A 1 91 ? -15.329 0.919 8.739 1.00 95.81 91 ARG A N 1
ATOM 713 C CA . ARG A 1 91 ? -16.448 -0.035 8.810 1.00 95.81 91 ARG A CA 1
ATOM 714 C C . ARG A 1 91 ? -16.230 -1.260 7.915 1.00 95.81 91 ARG A C 1
ATOM 716 O O . ARG A 1 91 ? -16.826 -2.304 8.158 1.00 95.81 91 ARG A O 1
ATOM 723 N N . LEU A 1 92 ? -15.433 -1.120 6.853 1.00 95.88 92 LEU A N 1
ATOM 724 C CA . LEU A 1 92 ? -15.238 -2.171 5.850 1.00 95.88 92 LEU A CA 1
ATOM 725 C C . LEU A 1 92 ? -14.124 -3.134 6.254 1.00 95.88 92 LEU A C 1
ATOM 727 O O . LEU A 1 92 ? -14.286 -4.347 6.151 1.00 95.88 92 LEU A O 1
ATOM 731 N N . VAL A 1 93 ? -13.000 -2.583 6.707 1.00 96.31 93 VAL A N 1
ATOM 732 C CA . VAL A 1 93 ? -11.821 -3.311 7.185 1.00 96.31 93 VAL A CA 1
ATOM 733 C C . VAL A 1 93 ? -11.186 -2.510 8.319 1.00 96.31 93 VAL A C 1
ATOM 735 O O . VAL A 1 93 ? -11.324 -1.289 8.361 1.00 96.31 93 VAL A O 1
ATOM 738 N N . ARG A 1 94 ? -10.472 -3.164 9.238 1.00 95.75 94 ARG A N 1
ATOM 739 C CA . ARG A 1 94 ? -9.915 -2.496 10.426 1.00 95.75 94 ARG A CA 1
ATOM 740 C C . ARG A 1 94 ? -8.713 -1.609 10.116 1.00 95.75 94 ARG A C 1
ATOM 742 O O . ARG A 1 94 ? -8.517 -0.607 10.802 1.00 95.75 94 ARG A O 1
ATOM 749 N N . HIS A 1 95 ? -7.944 -1.937 9.076 1.00 96.06 95 HIS A N 1
ATOM 750 C CA . HIS A 1 95 ? -6.782 -1.148 8.646 1.00 96.06 95 HIS A CA 1
ATOM 751 C C . HIS A 1 95 ? -6.842 -0.780 7.152 1.00 96.06 95 HIS A C 1
ATOM 753 O O . HIS A 1 95 ? -5.992 -1.212 6.368 1.00 96.06 95 HIS A O 1
ATOM 759 N N . PRO A 1 96 ? -7.812 0.049 6.732 1.00 97.06 96 PRO A N 1
ATOM 760 C CA . PRO A 1 96 ? -8.005 0.393 5.326 1.00 97.06 96 PRO A CA 1
ATOM 761 C C . PRO A 1 96 ? -6.813 1.174 4.756 1.00 97.06 96 PRO A C 1
ATOM 763 O O . PRO A 1 96 ? -6.481 1.007 3.588 1.00 97.06 96 PRO A O 1
ATOM 766 N N . GLN A 1 97 ? -6.084 1.936 5.581 1.00 96.12 97 GLN A N 1
ATOM 767 C CA . GLN A 1 97 ? -4.841 2.581 5.155 1.00 96.12 97 GLN A CA 1
ATOM 768 C C . GLN A 1 97 ? -3.788 1.568 4.684 1.00 96.12 97 GLN A C 1
ATOM 770 O O . GLN A 1 97 ? -3.167 1.785 3.652 1.00 96.12 97 GLN A O 1
ATOM 775 N N . TYR A 1 98 ? -3.612 0.444 5.387 1.00 96.31 98 TYR A N 1
ATOM 776 C CA . TYR A 1 98 ? -2.639 -0.579 4.997 1.00 96.31 98 TYR A CA 1
ATOM 777 C C . TYR A 1 98 ? -3.115 -1.372 3.784 1.00 96.31 98 TYR A C 1
ATOM 779 O O . TYR A 1 98 ? -2.300 -1.678 2.922 1.00 96.31 98 TYR A O 1
ATOM 787 N N . LEU A 1 99 ? -4.424 -1.620 3.661 1.00 96.69 99 LEU A N 1
ATOM 788 C CA . LEU A 1 99 ? -4.998 -2.168 2.430 1.00 96.69 99 LEU A CA 1
ATOM 789 C C . LEU A 1 99 ? -4.675 -1.269 1.225 1.00 96.69 99 LEU A C 1
ATOM 791 O O . LEU A 1 99 ? -4.211 -1.765 0.204 1.00 96.69 99 LEU A O 1
ATOM 795 N N . GLY A 1 100 ? -4.868 0.047 1.359 1.00 97.00 100 GLY A N 1
ATOM 796 C CA . GLY A 1 100 ? -4.545 1.011 0.307 1.00 97.00 100 GLY A CA 1
ATOM 797 C C . GLY A 1 100 ? -3.065 0.996 -0.088 1.00 97.00 100 GLY A C 1
ATOM 798 O O . GLY A 1 100 ? -2.754 0.981 -1.279 1.00 97.00 100 GLY A O 1
ATOM 799 N N . MET A 1 101 ? -2.156 0.918 0.894 1.00 95.81 101 MET A N 1
ATOM 800 C CA . MET A 1 101 ? -0.716 0.763 0.632 1.00 95.81 101 MET A CA 1
ATOM 801 C C . MET A 1 101 ? -0.444 -0.526 -0.146 1.00 95.81 101 MET A C 1
ATOM 803 O O . MET A 1 101 ? 0.125 -0.452 -1.226 1.00 95.81 101 MET A O 1
ATOM 807 N N . ILE A 1 102 ? -0.916 -1.677 0.348 1.00 96.88 102 ILE A N 1
ATOM 808 C CA . ILE A 1 102 ? -0.689 -2.992 -0.272 1.00 96.88 102 ILE A CA 1
ATOM 809 C C . ILE A 1 102 ? -1.188 -3.021 -1.721 1.00 96.88 102 ILE A C 1
ATOM 811 O O . ILE A 1 102 ? -0.476 -3.512 -2.588 1.00 96.88 102 ILE A O 1
ATOM 815 N N . LEU A 1 103 ? -2.382 -2.487 -2.003 1.00 97.44 103 LEU A N 1
ATOM 816 C CA . LEU A 1 103 ? -2.927 -2.443 -3.366 1.00 97.44 103 LEU A CA 1
ATOM 817 C C . LEU A 1 103 ? -2.117 -1.519 -4.284 1.00 97.44 103 LEU A C 1
ATOM 819 O O . LEU A 1 103 ? -1.867 -1.869 -5.437 1.00 97.44 103 LEU A O 1
ATOM 823 N N . SER A 1 104 ? -1.676 -0.368 -3.767 1.00 96.00 104 SER A N 1
ATOM 824 C CA . SER A 1 104 ? -0.864 0.575 -4.541 1.00 96.00 104 SER A CA 1
ATOM 825 C C . SER A 1 104 ? 0.494 -0.021 -4.887 1.00 96.00 104 SER A C 1
ATOM 827 O O . SER A 1 104 ? 0.903 -0.021 -6.047 1.00 96.00 104 SER A O 1
ATOM 829 N N . THR A 1 105 ? 1.180 -0.568 -3.881 1.00 95.94 105 THR A N 1
ATOM 830 C CA . THR A 1 105 ? 2.496 -1.173 -4.068 1.00 95.94 105 THR A CA 1
ATOM 831 C C . THR A 1 105 ? 2.398 -2.426 -4.935 1.00 95.94 105 THR A C 1
ATOM 833 O O . THR A 1 105 ? 3.254 -2.630 -5.783 1.00 95.94 105 THR A O 1
ATOM 836 N N . LEU A 1 106 ? 1.323 -3.210 -4.836 1.00 96.56 106 LEU A N 1
ATOM 837 C CA . LEU A 1 106 ? 1.075 -4.366 -5.705 1.00 96.56 106 LEU A CA 1
ATOM 838 C C . LEU A 1 106 ? 1.005 -3.971 -7.186 1.00 96.56 106 LEU A C 1
ATOM 840 O O . LEU A 1 106 ? 1.669 -4.597 -8.013 1.00 96.56 106 LEU A O 1
ATOM 844 N N . GLY A 1 107 ? 0.268 -2.906 -7.517 1.00 95.50 107 GLY A N 1
ATOM 845 C CA . GLY A 1 107 ? 0.192 -2.399 -8.888 1.00 95.50 107 GLY A CA 1
ATOM 846 C C . GLY A 1 107 ? 1.543 -1.892 -9.405 1.00 95.50 107 GLY A C 1
ATOM 847 O O . GLY A 1 107 ? 1.950 -2.254 -10.508 1.00 95.50 107 GLY A O 1
ATOM 848 N N . PHE A 1 108 ? 2.287 -1.131 -8.593 1.00 94.19 108 PHE A N 1
ATOM 849 C CA . PHE A 1 108 ? 3.635 -0.679 -8.960 1.00 94.19 108 PHE A CA 1
ATOM 850 C C . PHE A 1 108 ? 4.619 -1.833 -9.156 1.00 94.19 108 PHE A C 1
ATOM 852 O O . PHE A 1 108 ? 5.361 -1.833 -10.132 1.00 94.19 108 PHE A O 1
ATOM 859 N N . THR A 1 109 ? 4.605 -2.833 -8.273 1.00 95.00 109 THR A N 1
ATOM 860 C CA . THR A 1 109 ? 5.453 -4.026 -8.382 1.00 95.00 109 THR A CA 1
ATOM 861 C C . THR A 1 109 ? 5.167 -4.770 -9.680 1.00 95.00 109 THR A C 1
ATOM 863 O O . THR A 1 109 ? 6.103 -5.085 -10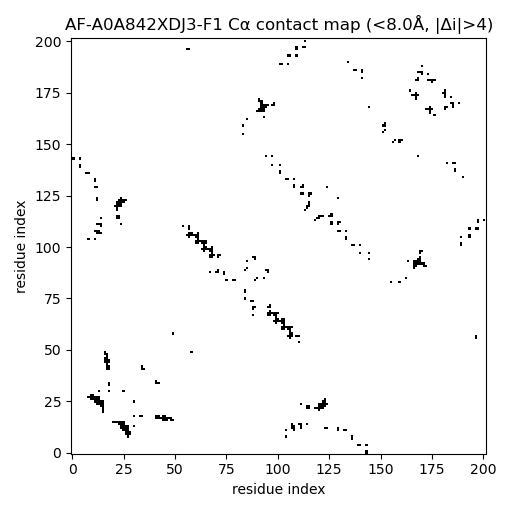.410 1.00 95.00 109 THR A O 1
ATOM 866 N N . SER A 1 110 ? 3.893 -5.016 -10.001 1.00 95.12 110 SER A N 1
ATOM 867 C CA . SER A 1 110 ? 3.523 -5.711 -11.237 1.00 95.12 110 SER A CA 1
ATOM 868 C C . SER A 1 110 ? 3.933 -4.925 -12.482 1.00 95.12 110 SER A C 1
ATOM 870 O O . SER A 1 110 ? 4.463 -5.504 -13.425 1.00 95.12 110 SER A O 1
ATOM 872 N N . TRP A 1 111 ? 3.754 -3.600 -12.479 1.00 92.62 111 TRP A N 1
ATOM 873 C CA . TRP A 1 111 ? 4.203 -2.740 -13.576 1.00 92.62 111 TRP A CA 1
ATOM 874 C C . TRP A 1 111 ? 5.733 -2.779 -13.733 1.00 92.62 111 TRP A C 1
ATOM 876 O O . TRP A 1 111 ? 6.236 -3.031 -14.828 1.00 92.62 111 TRP A O 1
ATOM 886 N N . SER A 1 112 ? 6.488 -2.611 -12.645 1.00 92.06 112 SER A N 1
ATOM 887 C CA . SER A 1 112 ? 7.953 -2.705 -12.657 1.00 92.06 112 SER A CA 1
ATOM 888 C C . SER A 1 112 ? 8.432 -4.055 -13.200 1.00 92.06 112 SER A C 1
ATOM 890 O O . SER A 1 112 ? 9.297 -4.095 -14.070 1.00 92.06 112 SER A O 1
ATOM 892 N N . VAL A 1 113 ? 7.841 -5.165 -12.744 1.00 92.81 113 VAL A N 1
ATOM 893 C CA . VAL A 1 113 ? 8.163 -6.518 -13.232 1.00 92.81 113 VAL A CA 1
ATOM 894 C C . VAL A 1 113 ? 7.860 -6.659 -14.722 1.00 92.81 113 VAL A C 1
ATOM 896 O O . VAL A 1 113 ? 8.686 -7.204 -15.453 1.00 92.81 113 VAL A O 1
ATOM 899 N N . TRP A 1 114 ? 6.721 -6.136 -15.188 1.00 92.00 114 TRP A N 1
ATOM 900 C CA . TRP A 1 114 ? 6.366 -6.169 -16.603 1.00 92.00 114 TRP A CA 1
ATOM 901 C C . TRP A 1 114 ? 7.426 -5.493 -17.470 1.00 92.00 114 TRP A C 1
ATOM 903 O O . TRP A 1 114 ? 7.878 -6.087 -18.448 1.00 92.00 114 TRP A O 1
ATOM 913 N N . ILE A 1 115 ? 7.858 -4.286 -17.087 1.00 89.06 115 ILE A N 1
ATOM 914 C CA . ILE A 1 115 ? 8.893 -3.536 -17.810 1.00 89.06 115 ILE A CA 1
ATOM 915 C C . ILE A 1 115 ? 10.190 -4.336 -17.848 1.00 89.06 115 ILE A C 1
ATOM 917 O O . ILE A 1 115 ? 10.769 -4.506 -18.917 1.00 89.06 115 ILE A O 1
ATOM 921 N N . LEU A 1 116 ? 10.634 -4.866 -16.710 1.00 88.81 116 LEU A N 1
ATOM 922 C CA . LEU A 1 116 ? 11.899 -5.597 -16.630 1.00 88.81 116 LEU A CA 1
ATOM 923 C C . LEU A 1 116 ? 11.901 -6.898 -17.443 1.00 88.81 116 LEU A C 1
ATOM 925 O O . LEU A 1 116 ? 12.955 -7.299 -17.926 1.00 88.81 116 LEU A O 1
ATOM 929 N N . ASN A 1 117 ? 10.748 -7.550 -17.602 1.00 89.88 117 ASN A N 1
ATOM 930 C CA . ASN A 1 117 ? 10.637 -8.799 -18.358 1.00 89.88 117 ASN A CA 1
ATOM 931 C C . ASN A 1 117 ? 10.407 -8.582 -19.861 1.00 89.88 117 ASN A C 1
ATOM 933 O O . ASN A 1 117 ? 10.900 -9.365 -20.667 1.00 89.88 117 ASN A O 1
ATOM 937 N N . ASN A 1 118 ? 9.644 -7.554 -20.241 1.00 87.44 118 ASN A N 1
ATOM 938 C CA . ASN A 1 118 ? 9.166 -7.366 -21.618 1.00 87.44 118 ASN A CA 1
ATOM 939 C C . ASN A 1 118 ? 9.919 -6.278 -22.387 1.00 87.44 118 ASN A C 1
ATOM 941 O O . ASN A 1 118 ? 9.618 -6.004 -23.548 1.00 87.44 118 ASN A O 1
ATOM 945 N N . THR A 1 119 ? 10.887 -5.627 -21.750 1.00 82.25 119 THR A N 1
ATOM 946 C CA . THR A 1 119 ? 11.670 -4.555 -22.363 1.00 82.25 119 THR A CA 1
ATOM 947 C C . THR A 1 119 ? 13.155 -4.730 -22.044 1.00 82.25 119 THR A C 1
ATOM 949 O O . THR A 1 119 ? 13.523 -5.515 -21.174 1.00 82.25 119 THR A O 1
ATOM 952 N N . PHE A 1 120 ? 14.033 -3.968 -22.702 1.00 76.19 120 PHE A N 1
ATOM 953 C CA . PHE A 1 120 ? 15.464 -3.878 -22.359 1.00 76.19 120 PHE A CA 1
ATOM 954 C C . PHE A 1 120 ? 15.715 -3.050 -21.086 1.00 76.19 120 PHE A C 1
ATOM 956 O O . PHE A 1 120 ? 16.633 -2.230 -21.019 1.00 76.19 120 PHE A O 1
ATOM 963 N N . GLY A 1 121 ? 14.840 -3.206 -20.099 1.00 72.38 121 GLY A N 1
ATOM 964 C CA . GLY A 1 121 ? 14.841 -2.415 -18.889 1.00 72.38 121 GLY A CA 1
ATOM 965 C C . GLY A 1 121 ? 15.980 -2.735 -17.944 1.00 72.38 121 GLY A C 1
ATOM 966 O O . GLY A 1 121 ? 16.315 -3.896 -17.728 1.00 72.38 121 GLY A O 1
ATOM 967 N N . ILE A 1 122 ? 16.567 -1.694 -17.350 1.00 78.56 122 ILE A N 1
ATOM 968 C CA . ILE A 1 122 ? 17.603 -1.836 -16.321 1.00 78.56 122 ILE A CA 1
ATOM 969 C C . ILE A 1 122 ? 16.986 -1.464 -14.978 1.00 78.56 122 ILE A C 1
ATOM 971 O O . ILE A 1 122 ? 16.786 -0.292 -14.665 1.00 78.56 122 ILE A O 1
ATOM 975 N N . GLY A 1 123 ? 16.660 -2.471 -14.181 1.00 80.44 123 GLY A N 1
ATOM 976 C CA . GLY A 1 123 ? 16.066 -2.264 -12.869 1.00 80.44 123 GLY A CA 1
ATOM 977 C C . GLY A 1 123 ? 17.098 -1.979 -11.791 1.00 80.44 123 GLY A C 1
ATOM 978 O O . GLY A 1 123 ? 18.175 -2.571 -11.782 1.00 80.44 123 GLY A O 1
ATOM 979 N N . PHE A 1 124 ? 16.727 -1.141 -10.822 1.00 83.31 124 PHE A N 1
ATOM 980 C CA . PHE A 1 124 ? 17.401 -1.087 -9.521 1.00 83.31 124 PHE A CA 1
ATOM 981 C C . PHE A 1 124 ? 17.458 -2.474 -8.851 1.00 83.31 124 PHE A C 1
ATOM 983 O O . PHE A 1 124 ? 18.428 -2.803 -8.173 1.00 83.31 124 PHE A O 1
ATOM 990 N N . LEU A 1 125 ? 16.423 -3.289 -9.071 1.00 88.38 125 LEU A N 1
ATOM 991 C CA . LEU A 1 125 ? 16.309 -4.671 -8.616 1.00 88.38 125 LEU A CA 1
ATOM 992 C C . LEU A 1 125 ? 15.957 -5.572 -9.798 1.00 88.38 125 LEU A C 1
ATOM 994 O O . LEU A 1 125 ? 15.276 -5.144 -10.732 1.00 88.38 125 LEU A O 1
ATOM 998 N N . SER A 1 126 ? 16.355 -6.843 -9.730 1.00 91.62 126 SER A N 1
ATOM 999 C CA . SER A 1 126 ? 15.839 -7.859 -10.650 1.00 91.62 126 SER A CA 1
ATOM 1000 C C . SER A 1 126 ? 14.320 -8.054 -10.458 1.00 91.62 126 SER A C 1
ATOM 1002 O O . SER A 1 126 ? 13.783 -7.706 -9.397 1.00 91.62 126 SER A O 1
ATOM 1004 N N . PRO A 1 127 ? 13.597 -8.654 -11.423 1.00 92.25 127 PRO A N 1
ATOM 1005 C CA . PRO A 1 127 ? 12.176 -8.974 -11.255 1.00 92.25 127 PRO A CA 1
ATOM 1006 C C . PRO A 1 127 ? 11.890 -9.783 -9.979 1.00 92.25 127 PRO A C 1
ATOM 1008 O O . PRO A 1 127 ? 10.990 -9.449 -9.210 1.00 92.25 127 PRO A O 1
ATOM 1011 N N . SER A 1 128 ? 12.706 -10.804 -9.697 1.00 93.19 128 SER A N 1
ATOM 1012 C CA . SER A 1 128 ? 12.555 -11.651 -8.507 1.00 93.19 128 SER A CA 1
ATOM 1013 C C . SER A 1 128 ? 12.832 -10.896 -7.206 1.00 93.19 128 SER A C 1
ATOM 1015 O O . SER A 1 128 ? 12.102 -11.066 -6.231 1.00 93.19 128 SER A O 1
ATOM 1017 N N . GLN A 1 129 ? 13.839 -10.019 -7.189 1.00 94.19 129 GLN A N 1
ATOM 1018 C CA . GLN A 1 129 ? 14.122 -9.148 -6.047 1.00 94.19 129 GLN A CA 1
ATOM 1019 C C . GLN A 1 129 ? 13.000 -8.127 -5.821 1.00 94.19 129 GLN A C 1
ATOM 1021 O O . GLN A 1 129 ? 12.625 -7.886 -4.678 1.00 94.19 129 GLN A O 1
ATOM 1026 N N . THR A 1 130 ? 12.428 -7.573 -6.892 1.00 93.44 130 THR A N 1
ATOM 1027 C CA . THR A 1 130 ? 11.306 -6.623 -6.832 1.00 93.44 130 THR A CA 1
ATOM 1028 C C . THR A 1 130 ? 10.075 -7.265 -6.185 1.00 93.44 130 THR A C 1
ATOM 1030 O O . THR A 1 130 ? 9.485 -6.695 -5.267 1.00 93.44 130 THR A O 1
ATOM 1033 N N . ILE A 1 131 ? 9.743 -8.496 -6.586 1.00 95.38 131 ILE A N 1
ATOM 1034 C CA . ILE A 1 131 ? 8.683 -9.300 -5.957 1.00 95.38 131 ILE A CA 1
ATOM 1035 C C . ILE A 1 131 ? 9.027 -9.604 -4.490 1.00 95.38 131 ILE A C 1
ATOM 1037 O O . ILE A 1 131 ? 8.176 -9.465 -3.613 1.00 95.38 131 ILE A O 1
ATOM 1041 N N . GLY A 1 132 ? 10.277 -9.984 -4.205 1.00 96.12 132 GLY A N 1
ATOM 1042 C CA . GLY A 1 132 ? 10.746 -10.279 -2.849 1.00 96.12 132 GLY A CA 1
ATOM 1043 C C . GLY A 1 132 ? 10.612 -9.093 -1.891 1.00 96.12 132 GLY A C 1
ATOM 1044 O O . GLY A 1 132 ? 10.106 -9.260 -0.781 1.00 96.12 132 GLY A O 1
ATOM 1045 N N . VAL A 1 133 ? 10.991 -7.888 -2.331 1.00 95.19 133 VAL A N 1
ATOM 1046 C CA . VAL A 1 133 ? 10.791 -6.650 -1.561 1.00 95.19 133 VAL A CA 1
ATOM 1047 C C . VAL A 1 133 ? 9.311 -6.445 -1.268 1.00 95.19 133 VAL A C 1
ATOM 1049 O O . VAL A 1 133 ? 8.953 -6.245 -0.111 1.00 95.19 133 VAL A O 1
ATOM 1052 N N . TRP A 1 134 ? 8.434 -6.596 -2.260 1.00 96.25 134 TRP A N 1
ATOM 1053 C CA . TRP A 1 134 ? 6.997 -6.440 -2.038 1.00 96.25 134 TRP A CA 1
ATOM 1054 C C . TRP A 1 134 ? 6.427 -7.442 -1.016 1.00 96.25 134 TRP A C 1
ATOM 1056 O O . TRP A 1 134 ? 5.604 -7.068 -0.182 1.00 96.25 134 TRP A O 1
ATOM 1066 N N . PHE A 1 135 ? 6.895 -8.696 -0.994 1.00 96.81 135 PHE A N 1
ATOM 1067 C CA . PHE A 1 135 ? 6.500 -9.656 0.049 1.00 96.81 135 PHE A CA 1
ATOM 1068 C C . PHE A 1 135 ? 6.974 -9.244 1.451 1.00 96.81 135 PHE A C 1
ATOM 1070 O O . PHE A 1 135 ? 6.241 -9.431 2.426 1.00 96.81 135 PHE A O 1
ATOM 1077 N N . ILE A 1 136 ? 8.170 -8.657 1.563 1.00 95.69 136 ILE A N 1
ATOM 1078 C CA . ILE A 1 136 ? 8.666 -8.089 2.824 1.00 95.69 136 ILE A CA 1
ATOM 1079 C C . ILE A 1 136 ? 7.762 -6.931 3.268 1.00 95.69 136 ILE A C 1
ATOM 1081 O O . ILE A 1 136 ? 7.390 -6.866 4.441 1.00 95.69 136 ILE A O 1
ATOM 1085 N N . GLU A 1 137 ? 7.357 -6.054 2.347 1.00 94.75 137 GLU A N 1
ATOM 1086 C CA . GLU A 1 137 ? 6.427 -4.955 2.634 1.00 94.75 137 GLU A CA 1
ATOM 1087 C C . GLU A 1 137 ? 5.055 -5.467 3.083 1.00 94.75 137 GLU A C 1
ATOM 1089 O O . GLU A 1 137 ? 4.524 -5.003 4.094 1.00 94.75 137 GLU A O 1
ATOM 1094 N N . LEU A 1 138 ? 4.497 -6.458 2.380 1.00 95.81 138 LEU A N 1
ATOM 1095 C CA . LEU A 1 138 ? 3.238 -7.107 2.743 1.00 95.81 138 LEU A CA 1
ATOM 1096 C C . LEU A 1 138 ? 3.303 -7.647 4.176 1.00 95.81 138 LEU A C 1
ATOM 1098 O O . LEU A 1 138 ? 2.430 -7.350 4.996 1.00 95.81 138 LEU A O 1
ATOM 1102 N N . PHE A 1 139 ? 4.367 -8.381 4.509 1.00 94.62 139 PHE A N 1
ATOM 1103 C CA . PHE A 1 139 ? 4.564 -8.896 5.859 1.00 94.62 139 PHE A CA 1
ATOM 1104 C C . PHE A 1 139 ? 4.700 -7.762 6.885 1.00 94.62 139 PHE A C 1
ATOM 1106 O O . PHE A 1 139 ? 4.022 -7.780 7.916 1.00 94.62 139 PHE A O 1
ATOM 1113 N N . ALA A 1 140 ? 5.489 -6.727 6.586 1.00 94.00 140 ALA A N 1
ATOM 1114 C CA . ALA A 1 140 ? 5.648 -5.565 7.454 1.00 94.00 140 ALA A CA 1
ATOM 1115 C C . ALA A 1 140 ? 4.306 -4.870 7.742 1.00 94.00 140 ALA A C 1
ATOM 1117 O O . ALA A 1 140 ? 4.015 -4.555 8.897 1.00 94.00 140 ALA A O 1
ATOM 1118 N N . TYR A 1 141 ? 3.441 -4.698 6.736 1.00 94.62 141 TYR A N 1
ATOM 1119 C CA . TYR A 1 141 ? 2.111 -4.120 6.932 1.00 94.62 141 TYR A CA 1
ATOM 1120 C C . TYR A 1 141 ? 1.197 -4.988 7.785 1.00 94.62 141 TYR A C 1
ATOM 1122 O O . TYR A 1 141 ? 0.487 -4.455 8.640 1.00 94.62 141 TYR A O 1
ATOM 1130 N N . THR A 1 142 ? 1.233 -6.311 7.617 1.00 92.69 142 THR A N 1
ATOM 1131 C CA . THR A 1 142 ? 0.461 -7.210 8.488 1.00 92.69 142 THR A CA 1
ATOM 1132 C C . THR A 1 142 ? 0.946 -7.157 9.940 1.00 92.69 142 THR A C 1
ATOM 1134 O O . THR A 1 142 ? 0.127 -7.116 10.862 1.00 92.69 142 THR A O 1
ATOM 1137 N N . LEU A 1 143 ? 2.261 -7.048 10.163 1.00 92.50 143 LEU A N 1
ATOM 1138 C CA . LEU A 1 143 ? 2.847 -6.882 11.493 1.00 92.50 143 LEU A CA 1
ATOM 1139 C C . LEU A 1 143 ? 2.476 -5.527 12.116 1.00 92.50 143 LEU A C 1
ATOM 1141 O O . LEU A 1 143 ? 2.142 -5.452 13.302 1.00 92.50 143 LEU A O 1
ATOM 1145 N N . PHE A 1 144 ? 2.495 -4.451 11.326 1.00 93.25 144 PHE A N 1
ATOM 1146 C CA . PHE A 1 144 ? 2.062 -3.129 11.776 1.00 93.25 144 PHE A CA 1
ATOM 1147 C C . PHE A 1 144 ? 0.575 -3.092 12.117 1.00 93.25 144 PHE A C 1
ATOM 1149 O O . PHE A 1 144 ? 0.217 -2.574 13.170 1.00 93.25 144 PHE A O 1
ATOM 1156 N N . ALA A 1 145 ? -0.282 -3.713 11.304 1.00 93.31 145 ALA A N 1
ATOM 1157 C CA . ALA A 1 145 ? -1.695 -3.878 11.633 1.00 93.31 145 ALA A CA 1
ATOM 1158 C C . ALA A 1 145 ? -1.861 -4.587 12.986 1.00 93.31 145 ALA A C 1
ATOM 1160 O O . ALA A 1 145 ? -2.536 -4.081 13.879 1.00 93.31 145 ALA A O 1
ATOM 1161 N N . HIS A 1 146 ? -1.169 -5.711 13.187 1.00 91.25 146 HIS A N 1
ATOM 1162 C CA . HIS A 1 146 ? -1.278 -6.481 14.423 1.00 91.25 146 HIS A CA 1
ATOM 1163 C C . HIS A 1 146 ? -0.786 -5.717 15.661 1.00 91.25 146 HIS A C 1
ATOM 1165 O O . HIS A 1 146 ? -1.445 -5.715 16.702 1.00 91.25 146 HIS A O 1
ATOM 1171 N N . THR A 1 147 ? 0.353 -5.033 15.556 1.00 92.44 147 THR A N 1
ATOM 1172 C CA . THR A 1 147 ? 0.880 -4.205 16.651 1.00 92.44 147 THR A CA 1
ATOM 1173 C C . THR A 1 147 ? -0.041 -3.029 16.981 1.00 92.44 147 THR A C 1
ATOM 1175 O O . THR A 1 147 ? -0.212 -2.707 18.159 1.00 92.44 147 THR A O 1
ATOM 1178 N N . GLU A 1 148 ? -0.703 -2.429 15.986 1.00 93.19 148 GLU A N 1
ATOM 1179 C CA . GLU A 1 148 ? -1.755 -1.438 16.223 1.00 93.19 148 GLU A CA 1
ATOM 1180 C C . GLU A 1 148 ? -2.967 -2.035 1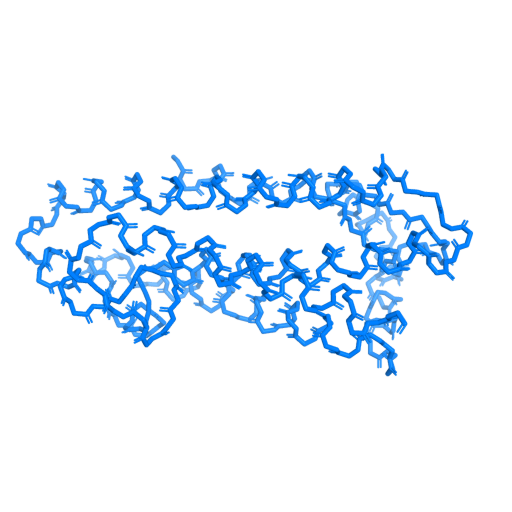6.948 1.00 93.19 148 GLU A C 1
ATOM 1182 O O . GLU A 1 148 ? -3.467 -1.411 17.883 1.00 93.19 148 GLU A O 1
ATOM 1187 N N . GLU A 1 149 ? -3.421 -3.239 16.584 1.00 93.62 149 GLU A N 1
ATOM 1188 C CA . GLU A 1 149 ? -4.531 -3.900 17.284 1.00 93.62 149 GLU A CA 1
ATOM 1189 C C . GLU A 1 149 ? -4.212 -4.185 18.754 1.00 93.62 149 GLU A C 1
ATOM 1191 O O . GLU A 1 149 ? -5.079 -4.017 19.608 1.00 93.62 149 GLU A O 1
ATOM 1196 N N . LEU A 1 150 ? -2.978 -4.590 19.071 1.00 92.62 150 LEU A N 1
ATOM 1197 C CA . LEU A 1 150 ? -2.550 -4.809 20.457 1.00 92.62 150 LEU A CA 1
ATOM 1198 C C . LEU A 1 150 ? -2.621 -3.517 21.277 1.00 92.62 150 LEU A C 1
ATOM 1200 O O . LEU A 1 150 ? -3.038 -3.538 22.434 1.00 92.62 150 LEU A O 1
ATOM 1204 N N . PHE A 1 151 ? -2.239 -2.388 20.679 1.00 93.56 151 PHE A N 1
ATOM 1205 C CA . PHE A 1 151 ? -2.366 -1.085 21.323 1.00 93.56 151 PHE A CA 1
ATOM 1206 C C . PHE A 1 151 ? -3.838 -0.684 21.500 1.00 93.56 151 PHE A C 1
ATOM 1208 O O . PHE A 1 151 ? -4.232 -0.281 22.590 1.00 93.56 151 PHE A O 1
ATOM 1215 N N . LEU A 1 152 ? -4.665 -0.844 20.462 1.00 94.31 152 LEU A N 1
ATOM 1216 C CA . LEU A 1 152 ? -6.090 -0.502 20.512 1.00 94.31 152 LEU A CA 1
ATOM 1217 C C . LEU A 1 152 ? -6.860 -1.354 21.525 1.00 94.31 152 LEU A C 1
ATOM 1219 O O . LEU A 1 152 ? -7.676 -0.810 22.264 1.00 94.31 152 LEU A O 1
ATOM 1223 N N . SER A 1 153 ? -6.559 -2.651 21.611 1.00 94.62 153 SER A N 1
ATOM 1224 C CA . SER A 1 153 ? -7.138 -3.560 22.606 1.00 94.62 153 SER A CA 1
ATOM 1225 C C . SER A 1 153 ? -6.798 -3.110 24.033 1.00 94.62 153 SER A C 1
ATOM 1227 O O . SER A 1 153 ? -7.678 -3.041 24.885 1.00 94.62 153 SER A O 1
ATOM 1229 N N . ARG A 1 154 ? -5.556 -2.664 24.284 1.00 94.62 154 ARG A N 1
ATOM 1230 C CA . ARG A 1 154 ? -5.158 -2.094 25.586 1.00 94.62 154 ARG A CA 1
ATOM 1231 C C . ARG A 1 154 ? -5.840 -0.760 25.899 1.00 94.62 154 ARG A C 1
ATOM 1233 O O . ARG A 1 154 ? -6.146 -0.506 27.056 1.00 94.62 154 ARG A O 1
ATOM 1240 N N . SER A 1 155 ? -6.039 0.105 24.903 1.00 94.88 155 SER A N 1
ATOM 1241 C CA . SER A 1 155 ? -6.602 1.449 25.115 1.00 94.88 155 SER A CA 1
ATOM 1242 C C . SER A 1 155 ? -8.128 1.481 25.204 1.00 94.88 155 SER A C 1
ATOM 1244 O O . SER A 1 155 ? -8.666 2.318 25.920 1.00 94.88 155 SER A O 1
ATOM 1246 N N . TYR A 1 156 ? -8.822 0.615 24.463 1.00 95.00 156 TYR A N 1
ATOM 1247 C CA . TYR A 1 156 ? -10.282 0.658 24.311 1.00 95.00 156 TYR A CA 1
ATOM 1248 C C . TYR A 1 156 ? -10.997 -0.606 24.809 1.00 95.00 156 TYR A C 1
ATOM 1250 O O . TYR A 1 156 ? -12.228 -0.622 24.827 1.00 95.00 156 TYR A O 1
ATOM 1258 N N . GLY A 1 157 ? -10.254 -1.645 25.211 1.00 95.19 157 GLY A N 1
ATOM 1259 C CA . GLY A 1 157 ? -10.788 -2.851 25.844 1.00 95.19 157 GLY A CA 1
ATOM 1260 C C . GLY A 1 157 ? -11.932 -3.489 25.058 1.00 95.19 157 GLY A C 1
ATOM 1261 O O . GLY A 1 157 ? -11.828 -3.729 23.853 1.00 95.19 157 GLY A O 1
ATOM 1262 N N . GLU A 1 158 ? -13.050 -3.718 25.747 1.00 94.88 158 GLU A N 1
ATOM 1263 C CA . GLU A 1 158 ? -14.243 -4.377 25.209 1.00 94.88 158 GLU A CA 1
ATOM 1264 C C . GLU A 1 158 ? -14.818 -3.680 23.967 1.00 94.88 158 GLU A C 1
ATOM 1266 O O . GLU A 1 158 ? -15.222 -4.347 23.016 1.00 94.88 158 GLU A O 1
ATOM 1271 N N . THR A 1 159 ? -14.783 -2.345 23.908 1.00 95.50 159 THR A N 1
ATOM 1272 C CA . THR A 1 159 ? -15.267 -1.588 22.742 1.00 95.50 159 THR A CA 1
ATOM 1273 C C . THR A 1 159 ? -14.503 -1.969 21.473 1.00 95.50 159 THR A C 1
ATOM 1275 O O . THR A 1 159 ? -15.097 -2.115 20.401 1.00 95.50 159 THR A O 1
ATOM 1278 N N . PHE A 1 160 ? -13.184 -2.165 21.582 1.00 96.06 160 PHE A N 1
ATOM 1279 C CA . PHE A 1 160 ? -12.373 -2.603 20.451 1.00 96.06 160 PHE A CA 1
ATOM 1280 C C . PHE A 1 160 ? -12.576 -4.081 20.133 1.00 96.06 160 PHE A C 1
ATOM 1282 O O . PHE A 1 160 ? -12.652 -4.420 18.956 1.00 96.06 160 PHE A O 1
ATOM 1289 N N . GLU A 1 161 ? -12.710 -4.953 21.133 1.00 94.31 161 GLU A N 1
ATOM 1290 C CA . GLU A 1 161 ? -12.982 -6.376 20.889 1.00 94.31 161 GLU A CA 1
ATOM 1291 C C . GLU A 1 161 ? -14.339 -6.584 20.195 1.00 94.31 161 GLU A C 1
ATOM 1293 O O . GLU A 1 161 ? -14.430 -7.339 19.224 1.00 94.31 161 GLU A O 1
ATOM 1298 N N . ASN A 1 162 ? -15.366 -5.824 20.586 1.00 94.75 162 ASN A N 1
ATOM 1299 C CA . ASN A 1 162 ? -16.667 -5.820 19.918 1.00 94.75 162 ASN A CA 1
ATOM 1300 C C . ASN A 1 162 ? -16.546 -5.374 18.457 1.00 94.75 162 ASN A C 1
ATOM 1302 O O . ASN A 1 162 ? -17.029 -6.067 17.561 1.00 94.75 162 ASN A O 1
ATOM 1306 N N . TYR A 1 163 ? -15.837 -4.277 18.186 1.00 95.06 163 TYR A N 1
ATOM 1307 C CA . TYR A 1 163 ? -15.553 -3.829 16.819 1.00 95.06 163 TYR A CA 1
ATOM 1308 C C . TYR A 1 163 ? -14.749 -4.866 16.013 1.00 95.06 163 TYR A C 1
ATOM 1310 O O . TYR A 1 163 ? -15.089 -5.192 14.871 1.00 95.06 163 TYR A O 1
ATOM 1318 N N . LYS A 1 164 ? -13.718 -5.452 16.625 1.00 93.19 164 LYS A N 1
ATOM 1319 C CA . LYS A 1 164 ? -12.858 -6.476 16.028 1.00 93.19 164 LYS A CA 1
ATOM 1320 C C . LYS A 1 164 ? -13.629 -7.734 15.649 1.00 93.19 164 LYS A C 1
ATOM 1322 O O . LYS A 1 164 ? -13.355 -8.325 14.606 1.00 93.19 164 LYS A O 1
ATOM 1327 N N . SER A 1 165 ? -14.619 -8.105 16.458 1.00 92.12 165 SER A N 1
ATOM 1328 C CA . SER A 1 165 ? -15.516 -9.227 16.189 1.00 92.12 165 SER A CA 1
ATOM 1329 C C . SER A 1 165 ? -16.474 -8.977 15.025 1.00 92.12 165 SER A C 1
ATOM 1331 O O . SER A 1 165 ? -17.122 -9.920 14.587 1.00 92.12 165 SER A O 1
ATOM 1333 N N . GLN A 1 166 ? -16.602 -7.744 14.519 1.00 92.62 166 GLN A N 1
ATOM 1334 C CA . GLN A 1 166 ? -17.563 -7.373 13.474 1.00 92.62 166 GLN A CA 1
ATOM 1335 C C . GLN A 1 166 ? -16.9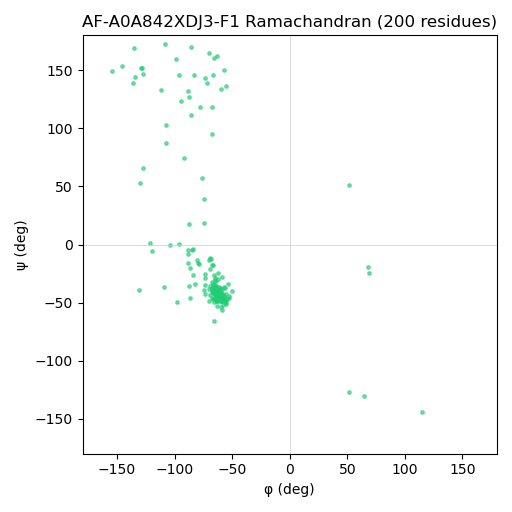00 -7.067 12.131 1.00 92.62 166 GLN A C 1
ATOM 1337 O O . GLN A 1 166 ? -17.450 -7.440 11.097 1.00 92.62 166 GLN A O 1
ATOM 1342 N N . VAL A 1 167 ? -15.719 -6.452 12.143 1.00 94.81 167 VAL A N 1
ATOM 1343 C CA . VAL A 1 167 ? -15.042 -5.936 10.942 1.00 94.81 167 VAL A CA 1
ATOM 1344 C C . VAL A 1 167 ? -13.778 -6.749 10.652 1.00 94.81 167 VAL A C 1
ATOM 1346 O O . VAL A 1 167 ? -13.028 -6.965 11.595 1.00 94.81 167 VAL A O 1
ATOM 1349 N N . PRO A 1 168 ? -13.495 -7.203 9.413 1.00 94.44 168 PRO A N 1
ATOM 1350 C CA . PRO A 1 168 ? -12.293 -7.983 9.065 1.00 94.44 168 PRO A CA 1
ATOM 1351 C C . PRO A 1 168 ? -10.987 -7.165 9.114 1.00 94.44 168 PRO A C 1
ATOM 1353 O O . PRO A 1 168 ? -11.012 -5.939 9.120 1.00 94.44 168 PRO A O 1
ATOM 1356 N N . LEU A 1 169 ? -9.824 -7.834 9.127 1.00 93.69 169 LEU A N 1
ATOM 1357 C CA . LEU A 1 169 ? -8.512 -7.181 9.298 1.00 93.69 169 LEU A CA 1
ATOM 1358 C C . LEU A 1 169 ? -8.131 -6.251 8.125 1.00 93.69 169 LEU A C 1
ATOM 1360 O O . LEU A 1 169 ? -8.008 -5.039 8.318 1.00 93.69 169 LEU A O 1
ATOM 1364 N N . LEU A 1 170 ? -7.927 -6.826 6.933 1.00 93.44 170 LEU A N 1
ATOM 1365 C CA . LEU A 1 170 ? -7.439 -6.122 5.736 1.00 93.44 170 LEU A CA 1
ATOM 1366 C C . LEU A 1 170 ? -8.275 -6.384 4.487 1.00 93.44 170 LEU A C 1
ATOM 1368 O O . LEU A 1 170 ? -8.477 -5.453 3.720 1.00 93.44 170 LEU A O 1
ATOM 1372 N N . ILE A 1 171 ? -8.753 -7.611 4.262 1.00 93.12 171 ILE A N 1
ATOM 1373 C CA . ILE A 1 171 ? -9.530 -7.932 3.060 1.00 93.12 171 ILE A CA 1
ATOM 1374 C C . ILE A 1 171 ? -11.029 -7.795 3.367 1.00 93.12 171 ILE A C 1
ATOM 1376 O O . ILE A 1 171 ? -11.513 -8.455 4.294 1.00 93.12 171 ILE A O 1
ATOM 1380 N N . PRO A 1 172 ? -11.780 -6.963 2.617 1.00 89.00 172 PRO A N 1
ATOM 1381 C CA . PRO A 1 172 ? -13.225 -6.846 2.786 1.00 89.00 172 PRO A CA 1
ATOM 1382 C C . PRO A 1 172 ? -13.925 -8.202 2.624 1.00 89.00 172 PRO A C 1
ATOM 1384 O O . PRO A 1 172 ? -13.462 -9.056 1.875 1.00 89.00 172 PRO A O 1
ATOM 1387 N N . PHE A 1 173 ? -15.057 -8.393 3.304 1.00 86.75 173 PHE A N 1
ATOM 1388 C CA . PHE A 1 173 ? -15.918 -9.590 3.227 1.00 86.75 173 PHE A CA 1
ATOM 1389 C C . PHE A 1 173 ? -15.334 -10.904 3.790 1.00 86.75 173 PHE A C 1
ATOM 1391 O O . PHE A 1 173 ? -16.104 -11.785 4.165 1.00 86.75 173 PHE A O 1
ATOM 1398 N N . PHE A 1 174 ? -14.014 -11.034 3.960 1.00 84.12 174 PHE A N 1
ATOM 1399 C CA . PHE A 1 174 ? -13.382 -12.220 4.555 1.00 84.12 174 PHE A CA 1
ATOM 1400 C C . PHE A 1 174 ? -13.211 -12.079 6.068 1.00 84.12 174 PHE A C 1
ATOM 1402 O O . PHE A 1 174 ? -12.119 -11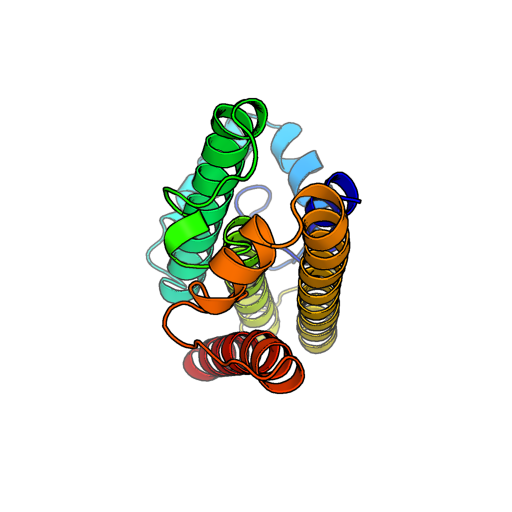.861 6.595 1.00 84.12 174 PHE A O 1
ATOM 1409 N N . LYS A 1 175 ? -14.326 -12.203 6.787 1.00 82.62 175 LYS A N 1
ATOM 1410 C CA . LYS A 1 175 ? -14.347 -12.176 8.250 1.00 82.62 175 LYS A CA 1
ATOM 1411 C C . LYS A 1 175 ? -14.118 -13.574 8.822 1.00 82.62 175 LYS A C 1
ATOM 1413 O O . LYS A 1 175 ? -14.867 -14.499 8.531 1.00 82.62 175 LYS A O 1
ATOM 1418 N N . THR A 1 176 ? -13.143 -13.709 9.716 1.00 79.69 176 THR A N 1
ATOM 1419 C CA . THR A 1 176 ? -12.955 -14.925 10.519 1.00 79.69 176 THR A CA 1
ATOM 1420 C C . THR A 1 176 ? -12.699 -14.579 11.981 1.00 79.69 176 THR A C 1
ATOM 1422 O O . THR A 1 176 ? -12.056 -13.577 12.293 1.00 79.69 176 THR A O 1
ATOM 1425 N N . ASN A 1 177 ? -13.209 -15.406 12.894 1.00 75.06 177 ASN A N 1
ATOM 1426 C CA . ASN A 1 177 ? -12.964 -15.252 14.330 1.00 75.06 177 ASN A CA 1
ATOM 1427 C C . ASN A 1 177 ? -11.603 -15.829 14.750 1.00 75.06 177 ASN A C 1
ATOM 1429 O O . ASN A 1 177 ? -11.137 -15.551 15.854 1.00 75.06 177 ASN A O 1
ATOM 1433 N N . ARG A 1 178 ? -10.940 -16.612 13.883 1.00 83.75 178 ARG A N 1
ATOM 1434 C CA . ARG A 1 178 ? -9.607 -17.153 14.175 1.00 83.75 178 ARG A CA 1
ATOM 1435 C C . ARG A 1 178 ? -8.516 -16.175 13.731 1.00 83.75 178 ARG A C 1
ATOM 1437 O O . ARG A 1 178 ? -8.567 -15.610 12.637 1.00 83.75 178 ARG A O 1
ATOM 1444 N N . LYS A 1 179 ? -7.544 -15.920 14.609 1.00 80.50 179 LYS A N 1
ATOM 1445 C CA . LYS A 1 179 ? -6.501 -14.898 14.392 1.00 80.50 179 LYS A CA 1
ATOM 1446 C C . LYS A 1 179 ? -5.529 -15.297 13.277 1.00 80.50 179 LYS A C 1
ATOM 1448 O O . LYS A 1 179 ? -5.219 -14.474 12.424 1.00 80.50 179 LYS A O 1
ATOM 1453 N N . ASP A 1 180 ? -5.110 -16.555 13.274 1.00 84.88 180 ASP A N 1
ATOM 1454 C CA . ASP A 1 180 ? -4.276 -17.203 12.258 1.00 84.88 180 ASP A CA 1
ATOM 1455 C C . ASP A 1 180 ? -4.884 -17.100 10.853 1.00 84.88 180 ASP A C 1
ATOM 1457 O O . ASP A 1 180 ? -4.222 -16.636 9.927 1.00 84.88 180 ASP A O 1
ATOM 1461 N N . LEU A 1 181 ? -6.171 -17.427 10.708 1.00 87.06 181 LEU A N 1
ATOM 1462 C CA . LEU A 1 181 ? -6.857 -17.359 9.418 1.00 87.06 181 LEU A CA 1
ATOM 1463 C C . LEU A 1 181 ? -6.966 -15.923 8.887 1.00 87.06 181 LEU A C 1
ATOM 1465 O O . LEU A 1 181 ? -6.802 -15.713 7.690 1.00 87.06 181 LEU A O 1
ATOM 1469 N N . ASN A 1 182 ? -7.194 -14.923 9.749 1.00 85.88 182 ASN A N 1
ATOM 1470 C CA . ASN A 1 182 ? -7.231 -13.518 9.314 1.00 85.88 182 ASN A CA 1
ATOM 1471 C C . ASN A 1 182 ? -5.887 -13.075 8.726 1.00 85.88 182 ASN A C 1
ATOM 1473 O O . ASN A 1 182 ? -5.856 -12.400 7.696 1.00 85.88 182 ASN A O 1
ATOM 1477 N N . VAL A 1 183 ? -4.785 -13.432 9.390 1.00 88.25 183 VAL A N 1
ATOM 1478 C CA . VAL A 1 183 ? -3.435 -13.087 8.929 1.00 88.25 183 VAL A CA 1
ATOM 1479 C C . VAL A 1 183 ? -3.131 -13.812 7.623 1.00 88.25 183 VAL A C 1
ATOM 1481 O O . VAL A 1 183 ? -2.719 -13.177 6.658 1.00 88.25 183 VAL A O 1
ATOM 1484 N N . LEU A 1 184 ? -3.420 -15.113 7.562 1.00 91.12 184 LEU A N 1
ATOM 1485 C CA . LEU A 1 184 ? -3.192 -15.933 6.376 1.00 91.12 184 LEU A CA 1
ATOM 1486 C C . LEU A 1 184 ? -3.958 -15.395 5.162 1.00 91.12 184 LEU A C 1
ATOM 1488 O O . LEU A 1 184 ? -3.358 -15.189 4.113 1.00 91.12 184 LEU A O 1
ATOM 1492 N N . VAL A 1 185 ? -5.247 -15.076 5.306 1.00 92.44 185 VAL A N 1
ATOM 1493 C CA . VAL A 1 185 ? -6.054 -14.477 4.227 1.00 92.44 185 VAL A CA 1
ATOM 1494 C C . VAL A 1 185 ? -5.488 -13.125 3.784 1.00 92.44 185 VAL A C 1
ATOM 1496 O O . VAL A 1 185 ? -5.434 -12.840 2.588 1.00 92.44 185 VAL A O 1
ATOM 1499 N N . SER A 1 186 ? -5.020 -12.313 4.734 1.00 92.44 186 SER A N 1
ATOM 1500 C CA . SER A 1 186 ? -4.439 -10.995 4.451 1.00 92.44 186 SER A CA 1
ATOM 1501 C C . SER A 1 186 ? -3.112 -11.061 3.692 1.00 92.44 186 SER A C 1
ATOM 1503 O O . SER A 1 186 ? -2.712 -10.059 3.109 1.00 92.44 186 SER A O 1
ATOM 1505 N N . ILE A 1 187 ? -2.444 -12.217 3.685 1.00 94.25 187 ILE A N 1
ATOM 1506 C CA . ILE A 1 187 ? -1.210 -12.456 2.931 1.00 94.25 187 ILE A CA 1
ATOM 1507 C C . ILE A 1 187 ? -1.524 -13.169 1.612 1.00 94.25 187 ILE A C 1
ATOM 1509 O O . ILE A 1 187 ? -1.094 -12.722 0.550 1.00 94.25 187 ILE A O 1
ATOM 1513 N N . LEU A 1 188 ? -2.299 -14.257 1.659 1.00 95.06 188 LEU A N 1
ATOM 1514 C CA . LEU A 1 188 ? -2.555 -15.098 0.492 1.00 95.06 188 LEU A CA 1
ATOM 1515 C C . LEU A 1 188 ? -3.342 -14.375 -0.597 1.00 95.06 188 LEU A C 1
ATOM 1517 O O . LEU A 1 188 ? -3.000 -14.524 -1.764 1.00 95.06 188 LEU A O 1
ATOM 1521 N N . ILE A 1 189 ? -4.368 -13.589 -0.252 1.00 95.56 189 ILE A N 1
ATOM 1522 C CA . ILE A 1 189 ? -5.179 -12.912 -1.274 1.00 95.56 189 ILE A CA 1
ATOM 1523 C C . ILE A 1 189 ? -4.331 -11.907 -2.073 1.00 95.56 189 ILE A C 1
ATOM 1525 O O . ILE A 1 189 ? -4.289 -12.040 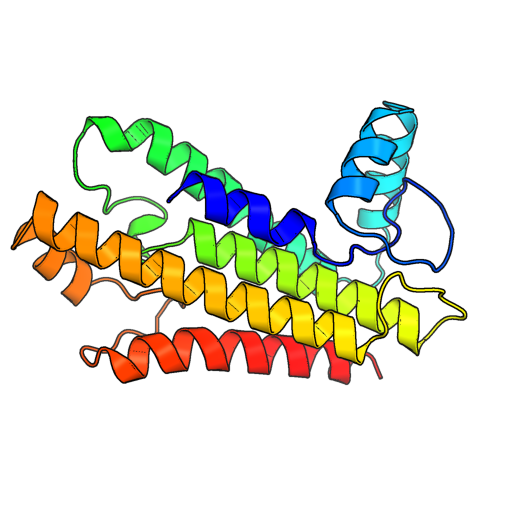-3.296 1.00 95.56 189 ILE A O 1
ATOM 1529 N N . PRO A 1 190 ? -3.604 -10.955 -1.450 1.00 96.38 190 PRO A N 1
ATOM 1530 C CA . PRO A 1 190 ? -2.704 -10.076 -2.194 1.00 96.38 190 PRO A 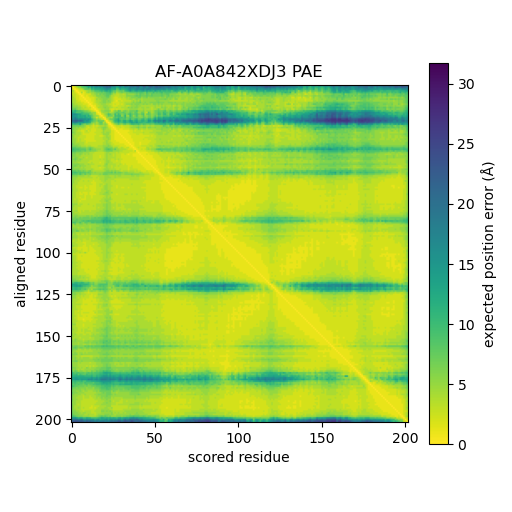CA 1
ATOM 1531 C C . PRO A 1 190 ? -1.618 -10.831 -2.968 1.00 96.38 190 PRO A C 1
ATOM 1533 O O . PRO A 1 190 ? -1.305 -10.447 -4.090 1.00 96.38 190 PRO A O 1
ATOM 1536 N N . ALA A 1 191 ? -1.062 -11.911 -2.407 1.00 96.12 191 ALA A N 1
ATOM 1537 C CA . ALA A 1 191 ? -0.041 -12.712 -3.082 1.00 96.12 191 ALA A CA 1
ATOM 1538 C C . ALA A 1 191 ? -0.573 -13.378 -4.362 1.00 96.12 191 ALA A C 1
ATOM 1540 O O . ALA A 1 191 ? 0.079 -13.323 -5.404 1.00 96.12 191 ALA A O 1
ATOM 1541 N N . ILE A 1 192 ? -1.774 -13.961 -4.298 1.00 96.31 192 ILE A N 1
ATOM 1542 C CA . ILE A 1 192 ? -2.458 -14.538 -5.461 1.00 96.31 192 ILE A CA 1
ATOM 1543 C C . ILE A 1 192 ? -2.762 -13.442 -6.484 1.00 96.31 192 ILE A C 1
ATOM 1545 O O . ILE A 1 192 ? -2.512 -13.644 -7.666 1.00 96.31 192 ILE A O 1
ATOM 1549 N N . LEU A 1 193 ? -3.252 -12.276 -6.049 1.00 96.00 193 LEU A N 1
ATOM 1550 C CA . LEU A 1 193 ? -3.527 -11.150 -6.947 1.00 96.00 193 LEU A CA 1
ATOM 1551 C C . LEU A 1 193 ? -2.271 -10.679 -7.685 1.00 96.00 193 LEU A C 1
ATOM 1553 O O . LEU A 1 193 ? -2.328 -10.488 -8.897 1.00 96.00 193 LEU A O 1
ATOM 1557 N N . LEU A 1 194 ? -1.140 -10.537 -6.986 1.00 95.94 194 LEU A N 1
ATOM 1558 C CA . LEU A 1 194 ? 0.127 -10.176 -7.621 1.00 95.94 194 LEU A CA 1
ATOM 1559 C C . LEU A 1 194 ? 0.561 -11.245 -8.631 1.00 95.94 194 LEU A C 1
ATOM 1561 O O . LEU A 1 194 ? 0.947 -10.911 -9.747 1.00 95.94 194 LEU A O 1
ATOM 1565 N N . PHE A 1 195 ? 0.468 -12.526 -8.265 1.00 94.62 195 PHE A N 1
ATOM 1566 C CA . PHE A 1 195 ? 0.804 -13.619 -9.175 1.00 94.62 195 PHE A CA 1
ATOM 1567 C C . PHE A 1 195 ? -0.078 -13.600 -10.429 1.00 94.62 195 PHE A C 1
ATOM 1569 O O . PHE A 1 195 ? 0.436 -13.704 -11.539 1.00 94.62 195 PHE A O 1
ATOM 1576 N N . VAL A 1 196 ? -1.392 -13.422 -10.272 1.00 94.38 196 VAL A N 1
ATOM 1577 C CA . VAL A 1 196 ? -2.327 -13.314 -11.399 1.00 94.38 196 VAL A CA 1
ATOM 1578 C C . VAL A 1 196 ? -1.964 -12.128 -12.289 1.00 94.38 196 VAL A C 1
ATOM 1580 O O . VAL A 1 196 ? -1.845 -12.316 -13.494 1.00 94.38 196 VAL A O 1
ATOM 1583 N N . LEU A 1 197 ? -1.727 -10.941 -11.724 1.00 93.00 197 LEU A N 1
ATOM 1584 C CA . LEU A 1 197 ? -1.361 -9.759 -12.511 1.00 93.00 197 LEU A CA 1
ATOM 1585 C C . LEU A 1 197 ? -0.085 -9.968 -13.327 1.00 93.00 197 LEU A C 1
ATOM 1587 O O . LEU A 1 197 ? -0.073 -9.641 -14.505 1.00 93.00 197 LEU A O 1
ATOM 1591 N N . ILE A 1 198 ? 0.951 -10.571 -12.741 1.00 92.06 198 ILE A N 1
ATOM 1592 C CA . ILE A 1 198 ? 2.211 -10.827 -13.450 1.00 92.06 198 ILE A CA 1
ATOM 1593 C C . ILE A 1 198 ? 2.016 -11.832 -14.598 1.00 92.06 198 ILE A C 1
ATOM 1595 O O . ILE A 1 198 ? 2.616 -11.671 -15.655 1.00 92.06 198 ILE A O 1
ATOM 1599 N N . ASN A 1 199 ? 1.188 -12.867 -14.414 1.00 88.00 199 ASN A N 1
ATOM 1600 C CA . ASN A 1 199 ? 1.009 -13.925 -15.419 1.00 88.00 199 ASN A CA 1
ATOM 1601 C C . ASN A 1 199 ? -0.006 -13.576 -16.515 1.00 88.00 199 ASN A C 1
ATOM 1603 O O . ASN A 1 199 ? 0.098 -14.099 -17.616 1.00 88.00 199 ASN A O 1
ATOM 1607 N N . VAL A 1 200 ? -0.982 -12.704 -16.243 1.00 83.31 200 VAL A N 1
ATOM 1608 C CA . VAL A 1 200 ? -1.963 -12.250 -17.251 1.00 83.31 200 VAL A CA 1
ATOM 1609 C C . VAL A 1 200 ? -1.305 -11.412 -18.355 1.00 83.31 200 VAL A C 1
ATOM 1611 O O . VAL A 1 200 ? -1.882 -11.236 -19.424 1.00 83.31 200 VAL A O 1
ATOM 1614 N N . GLN A 1 201 ? -0.103 -10.897 -18.106 1.00 67.31 201 GLN A N 1
ATOM 1615 C CA . GLN A 1 201 ? 0.625 -10.022 -19.020 1.00 67.31 201 GLN A CA 1
ATOM 1616 C C . GLN A 1 201 ? 1.650 -10.742 -19.917 1.00 67.31 201 GLN A C 1
ATOM 1618 O O . GLN A 1 201 ? 2.359 -10.054 -20.657 1.00 67.31 201 GLN A O 1
ATOM 1623 N N . VAL A 1 202 ? 1.779 -12.072 -19.794 1.00 54.16 202 VAL A N 1
ATOM 1624 C CA . VAL A 1 202 ? 2.690 -12.918 -20.592 1.00 54.16 202 VAL A CA 1
ATOM 1625 C C . VAL A 1 202 ? 2.045 -13.304 -21.917 1.00 54.16 202 VAL A C 1
ATOM 1627 O O . VAL A 1 202 ? 0.849 -13.673 -21.902 1.00 54.16 202 VAL A O 1
#

Secondary structure (DSSP, 8-state):
-HHHHHHGGGGSEEP--SS--SS-BEEHHHHHHHHHHTTTHHHHHHHHHHHSSSSHHHHHHHHHHHHHHHHHHHHHHHHGGGSS--SGGGGT-S-HHHHHHHHHHHHHHHHHHHHHHHSS--BSS-HHHHHHHHHHHHHHHHHHHHHHHHHHHHHHTHHHHHHHTTS-SSSTT---S-HHHHHHHHHHHHHHHHHHHHHHT-

Mean predicted aligned error: 4.87 Å

Foldseek 3Di:
DVVVLVCLQQQAWFAPQQLDPALETDRNVVVVVSPPPDPPRSVVRNVVVLPPPPLVVLSVLQVVLQVQQVVVVVVCVVCPVVPDDCDDSNVFAVCSNLLSVLSNSLSRLLVNLLSQVVHPYHYPDHNVVNVVSSLVSLVVSLVVLVVVLVVSCVVPPPVSVVSLQNYAHRDGPPDDPDPVVSSVCSNVVSVVVSVCSNVVSD

Radius of gyration: 17.89 Å; Cα contacts (8 Å, |Δi|>4): 264; chains: 1; bounding box: 35×38×48 Å